Protein 4IJ7 (pdb70)

CATH classification: 1.10.238.270

Secondary structure (DSSP, 8-state):
--STTTT-S-TT--HHHHS----SS-HHHHHHHHHHHHHHHHHHTT--SSPPPPHHHHHHHHHTT-EETTEE-HHHHHHHHHHHTTT-GGGHHHHHHHHHHHHHHHHHTHHHHHHHHT---SSTT-----THHHHHHHHHHHHHHHT--TTT---SHHHHHHHHHHHHGGG-/--STTTS-S-TT--HHHHS-PPPSS-HHHHHHHHHHHHHHHHHHTT--SSPPPPHHHHHHHHHTT-EETTEE-HHHHHHHHHHHTTT-GGGHHHHHHHHHHHHHHHHHTHHHHHHHHTPPPSSTT-----THHHHHHHHHHHHHHHT--GGG---SHHHHHHH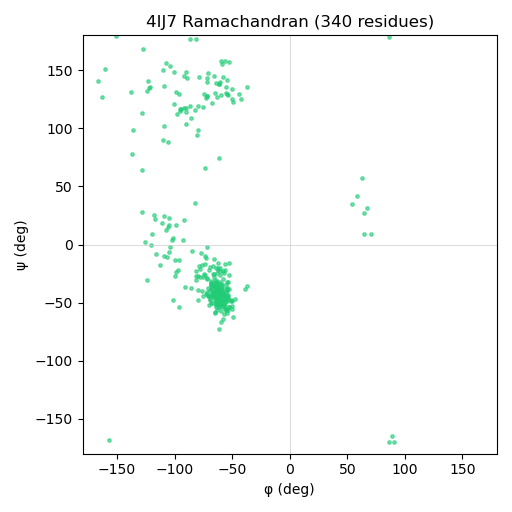HHHHHGGG-

B-factor: mean 32.2, std 12.89, range [11.56, 82.41]

Radius of gyration: 19.56 Å; Cα contacts (8 Å, |Δi|>4): 472; chains: 2; bounding box: 47×50×50 Å

Nearest PDB structures (foldseek):
  4kyn-assembly2_D  TM=9.939E-01  e=5.607E-26  Anopheles gambiae
  3pm2-assembly1_A  TM=8.580E-01  e=3.860E-17  Anopheles gambiae
  8a4j-assembly1_A  TM=2.148E-01  e=2.589E+00  Homo sapiens
  4kyn-assembly2_D  TM=9.892E-01  e=5.115E-26  Anopheles gambiae
  3pm2-assembly1_A  TM=8.641E-01  e=5.491E-17  Anopheles gambiae

Organism: Anopheles gambiae (NCBI:txid7165)

Solvent-accessible surface area: 16428 Å² total; per-residue (Å²): 74,97,98,28,23,66,62,0,20,10,89,125,8,17,26,54,113,2,3,63,40,7,117,18,11,57,29,110,49,4,76,54,1,14,153,120,63,2,101,32,6,45,124,13,37,106,48,116,57,67,77,49,2,3,1,0,0,23,14,0,0,76,57,25,116,26,29,42,148,42,130,16,83,97,124,73,0,26,127,37,0,59,68,28,0,148,124,70,90,77,3,60,61,22,0,120,16,1,5,50,10,0,18,51,20,3,123,61,47,43,116,57,6,74,38,1,29,169,50,143,73,74,87,171,62,6,110,50,12,14,10,14,0,0,13,0,7,59,14,2,2,54,18,0,45,55,39,24,25,42,93,24,25,62,115,73,149,57,4,24,96,29,37,37,26,29,16,4,9,13,16,52,78,136,107,36,19,69,83,12,19,21,98,118,12,12,25,52,110,0,4,59,41,4,115,18,8,81,19,90,41,4,54,63,2,10,138,142,55,2,120,18,3,33,104,12,31,99,44,117,56,71,78,47,1,4,0,0,0,25,10,0,0,78,58,29,104,22,38,40,133,26,139,17,85,84,124,75,0,27,124,40,0,41,57,34,0,138,121,73,94,71,4,59,73,29,0,115,36,2,3,48,11,0,16,43,13,7,115,67,45,116,116,65,10,62,41,0,28,151,46,130,71,76,62,177,42,8,111,48,10,15,12,20,0,0,19,0,7,47,14,2,2,51,17,0,47,51,43,24,25,44,94,36,26,77,110,75,121,70,4,22,95,28,40,31,24,27,13,4,12,13,15,57

Sequence (344 aa):
GDNPCAAGPPVDTNPAECCPKPMLVDGTIMMDCYKKYGEQTKKQLQMDGIPRGCCIAECAMNATNMYADGMLKRDDLSKMFMDAVKDKPEWMSLVRDATNACFELAEKKMDEIEAGAKLEPSFEGEKICHPISGTILRCMGMMMFAQCPASVFNVNENCNKLREYGSICPMIGDNPCAAGPPVDTNPAECCPKPMLVDGTIMMDCYKKYGEQTKKQLQMDGIPRGCCIAECAMNATNMYADGMLKRDDLSKMFMDAVKDKPEWMSLVRDATNACFELAEKKMDEIEAGAKLEPSFEGEKICHPISGTILRCMGMMMFAQCPASVFNVNENCNKLREYGSICPMI

Foldseek 3Di:
DVCLCVVPADDPDDLCVQFVDFPLFDPVQLVVLCVVQVVVQVVQVPDDDQRFARSSLVSRCVVVVQDDDLDGNLVVSLVSSQVRCVVPPVCNVLSNVLSVVLVVVCVVCVVSQVVNQPDDDPDPPRDGDRNSRVSSVVSRVVSCSLCRDPVRGDDDPNSVSNNVCSVPVVVD/DVDLPVVHADDPDDLCVQFVQFDLADPVQLVVLCVVQVVLQVVQVVDDDQRFARRSQVSRCVVVVQDDDLDGDLVVSLVSSQVRCVVPVVCNVQQNVLSVVQVVVCVVCVVSQVVNQPDDDPDDPRDGHRNSRVSSVVSNVVSCSLCRDPVRGDDDDNSVSNNCNSPPVVVD

Structure (mmCIF, N/CA/C/O backbone):
data_4IJ7
#
_entry.id   4IJ7
#
_cell.length_a   80.650
_cell.length_b   89.110
_cell.length_c   43.400
_cell.angle_alpha   90.00
_cell.angle_beta   90.00
_cell.angle_gamma   90.00
#
_symmetry.space_group_name_H-M   'P 21 21 2'
#
loop_
_entity.id
_entity.type
_entity.pdbx_description
1 polymer 'Odorant binding protein-8'
2 non-polymer 2,5,8,11,14,17,20,23,26,29,32,35,38,41,44,47,50,53,56,59,62,65,68,71,74,77,80-HEPTACOSAOXADOOCTACONTAN-82-OL
3 non-polymer 'SODIUM ION'
4 water water
#
loop_
_atom_site.group_PDB
_atom_site.id
_atom_site.type_symbol
_atom_site.label_atom_id
_atom_site.label_alt_id
_atom_site.label_comp_id
_atom_site.label_asym_id
_atom_site.label_entity_id
_atom_site.label_seq_id
_atom_site.pdbx_PDB_ins_code
_atom_site.Cartn_x
_atom_site.Cartn_y
_atom_site.Cartn_z
_atom_site.occupancy
_atom_site.B_iso_or_equiv
_atom_site.auth_seq_id
_atom_site.auth_comp_id
_atom_site.auth_asym_id
_atom_site.auth_atom_id
_atom_site.pdbx_PDB_model_num
ATOM 1 N N . GLY A 1 1 ? 199.822 41.672 56.731 1.00 69.16 1 GLY A N 1
ATOM 2 C CA . GLY A 1 1 ? 200.290 42.763 57.570 1.00 72.11 1 GLY A CA 1
ATOM 3 C C . GLY A 1 1 ? 199.597 44.079 57.263 1.00 75.51 1 GLY A C 1
ATOM 4 O O . GLY A 1 1 ? 198.533 44.370 57.816 1.00 71.47 1 GLY A O 1
ATOM 5 N N . ASP A 1 2 ? 200.207 44.872 56.382 1.00 80.18 2 ASP A N 1
ATOM 6 C CA . ASP A 1 2 ? 199.648 46.152 55.945 1.00 78.46 2 ASP A CA 1
ATOM 7 C C . ASP A 1 2 ? 198.280 45.931 55.289 1.00 77.71 2 ASP A C 1
ATOM 8 O O . ASP A 1 2 ? 197.245 46.361 55.813 1.00 77.52 2 ASP A O 1
ATOM 13 N N . ASN A 1 3 ? 198.285 45.266 54.136 1.00 78.55 3 ASN A N 1
ATOM 14 C CA . ASN A 1 3 ? 197.055 44.830 53.488 1.00 74.38 3 ASN A CA 1
ATOM 15 C C . ASN A 1 3 ? 196.921 43.318 53.676 1.00 73.11 3 ASN A C 1
ATOM 16 O O . ASN A 1 3 ? 197.372 42.537 52.830 1.00 72.04 3 ASN A O 1
ATOM 21 N N . PRO A 1 4 ? 196.295 42.902 54.790 1.00 71.14 4 PRO A N 1
ATOM 22 C CA . PRO A 1 4 ? 196.237 41.498 55.229 1.00 68.82 4 PRO A CA 1
ATOM 23 C C . PRO A 1 4 ? 195.209 40.688 54.442 1.00 67.96 4 PRO A C 1
ATOM 24 O O . PRO A 1 4 ? 195.271 39.451 54.389 1.00 63.76 4 PRO A O 1
ATOM 28 N N . CYS A 1 5 ? 194.267 41.406 53.841 1.00 64.59 5 CYS A N 1
ATOM 29 C CA . CYS A 1 5 ? 193.177 40.798 53.106 1.00 61.67 5 CYS A CA 1
ATOM 30 C C . CYS A 1 5 ? 193.609 40.488 51.686 1.00 66.16 5 CYS A C 1
ATOM 31 O O . CYS A 1 5 ? 192.859 39.884 50.920 1.00 70.33 5 CYS A O 1
ATOM 34 N N . ALA A 1 6 ? 194.821 40.914 51.343 1.00 65.89 6 ALA A N 1
ATOM 35 C CA . ALA A 1 6 ? 195.396 40.644 50.031 1.00 66.05 6 ALA A CA 1
ATOM 36 C C . ALA A 1 6 ? 195.620 39.147 49.818 1.00 65.58 6 ALA A C 1
ATOM 37 O O . ALA A 1 6 ? 195.090 38.556 48.873 1.00 68.16 6 ALA A O 1
ATOM 39 N N . ALA A 1 7 ? 196.402 38.537 50.703 1.00 63.96 7 ALA A N 1
ATOM 40 C CA . ALA A 1 7 ? 196.685 37.103 50.627 1.00 66.48 7 ALA A CA 1
ATOM 41 C C . ALA A 1 7 ? 195.425 36.243 50.687 1.00 66.11 7 ALA A C 1
ATOM 42 O O . ALA A 1 7 ? 195.355 35.184 50.056 1.00 70.74 7 ALA A O 1
ATOM 44 N N . GLY A 1 8 ? 194.430 36.692 51.440 1.00 62.12 8 GLY A N 1
ATOM 45 C CA . GLY A 1 8 ? 193.235 35.896 51.609 1.00 61.33 8 GLY A CA 1
ATOM 46 C C . GLY A 1 8 ? 193.409 34.911 52.747 1.00 61.53 8 GLY A C 1
ATOM 47 O O . GLY A 1 8 ? 194.381 34.974 53.509 1.00 60.85 8 GLY A O 1
ATOM 48 N N . PRO A 1 9 ? 192.457 33.985 52.870 1.00 61.25 9 PRO A N 1
ATOM 49 C CA . PRO A 1 9 ? 192.440 32.979 53.936 1.00 63.48 9 PRO A CA 1
ATOM 50 C C . PRO A 1 9 ? 193.711 32.119 54.013 1.00 63.57 9 PRO A C 1
ATOM 51 O O . PRO A 1 9 ? 194.452 32.000 53.032 1.00 64.21 9 PRO A O 1
ATOM 55 N N . PRO A 1 10 ? 193.959 31.528 55.191 1.00 65.10 10 PRO A N 1
ATOM 56 C CA . PRO A 1 10 ? 195.021 30.534 55.407 1.00 64.24 10 PRO A CA 1
ATOM 57 C C . PRO A 1 10 ? 194.659 29.207 54.738 1.00 67.63 10 PRO A C 1
ATOM 58 O O . PRO A 1 10 ? 193.503 28.784 54.813 1.00 69.27 10 PRO A O 1
ATOM 62 N N . VAL A 1 11 ? 195.643 28.551 54.129 1.00 68.72 11 VAL A N 1
ATOM 63 C CA . VAL A 1 11 ? 195.404 27.460 53.175 1.00 73.35 11 VAL A CA 1
ATOM 64 C C . VAL A 1 11 ? 194.669 26.194 53.678 1.00 71.91 11 VAL A C 1
ATOM 65 O O . VAL A 1 11 ? 193.508 25.967 53.322 1.00 68.63 11 VAL A O 1
ATOM 69 N N . ASP A 1 12 ? 195.340 25.372 54.483 1.00 71.60 12 ASP A N 1
ATOM 70 C CA . ASP A 1 12 ? 194.784 24.096 54.942 1.00 72.56 12 ASP A CA 1
ATOM 71 C C . ASP A 1 12 ? 193.862 24.307 56.145 1.00 70.17 12 ASP A C 1
ATOM 72 O O . ASP A 1 12 ? 193.806 23.474 57.057 1.00 69.26 12 ASP A O 1
ATOM 77 N N . THR A 1 13 ? 193.131 25.419 56.144 1.00 67.56 13 THR A N 1
ATOM 78 C CA . THR A 1 13 ? 192.331 25.788 57.309 1.00 62.65 13 THR A CA 1
ATOM 79 C C . THR A 1 13 ? 190.816 25.645 57.095 1.00 58.08 13 THR A C 1
ATOM 80 O O . THR A 1 13 ? 190.172 26.495 56.470 1.00 55.01 13 THR A O 1
ATOM 84 N N . ASN A 1 14 ? 190.263 24.557 57.629 1.00 55.74 14 ASN A N 1
ATOM 85 C CA . ASN A 1 14 ? 188.825 24.301 57.589 1.00 52.22 14 ASN A CA 1
ATOM 86 C C . ASN A 1 14 ? 188.127 24.860 58.836 1.00 48.21 14 ASN A C 1
ATOM 87 O O . ASN A 1 14 ? 188.408 24.443 59.960 1.00 47.94 14 ASN A O 1
ATOM 92 N N . PRO A 1 15 ? 187.214 25.816 58.631 1.00 47.36 15 PRO A N 1
ATOM 93 C CA . PRO A 1 15 ? 186.459 26.505 59.685 1.00 41.91 15 PRO A CA 1
ATOM 94 C C . PRO A 1 15 ? 185.738 25.576 60.655 1.00 41.48 15 PRO A C 1
ATOM 95 O O . PRO A 1 15 ? 185.485 25.981 61.795 1.00 38.72 15 PRO A O 1
ATOM 99 N N . ALA A 1 16 ? 185.391 24.365 60.218 1.00 44.25 16 ALA A N 1
ATOM 100 C CA . ALA A 1 16 ? 184.746 23.407 61.115 1.00 40.65 16 ALA A CA 1
ATOM 101 C C . ALA A 1 16 ? 185.750 22.829 62.105 1.00 37.44 16 ALA A C 1
ATOM 102 O O . ALA A 1 16 ? 185.371 22.402 63.199 1.00 40.15 16 ALA A O 1
ATOM 104 N N . GLU A 1 17 ? 187.024 22.808 61.718 1.00 39.22 17 GLU A N 1
ATOM 105 C CA . GLU A 1 17 ? 188.087 22.429 62.641 1.00 40.87 17 GLU A CA 1
ATOM 106 C C . GLU A 1 17 ? 188.228 23.547 63.670 1.00 38.53 17 GLU A C 1
ATOM 107 O O . GLU A 1 17 ? 188.179 23.299 64.870 1.00 37.08 17 GLU A O 1
ATOM 113 N N . CYS A 1 18 ? 188.370 24.783 63.189 1.00 39.53 18 CYS A N 1
ATOM 114 C CA . CYS A 1 18 ? 188.567 25.952 64.053 1.00 34.37 18 CYS A CA 1
ATOM 115 C C . CYS A 1 18 ? 187.411 26.227 65.018 1.00 34.35 18 CYS A C 1
ATOM 116 O O . CYS A 1 18 ? 187.629 26.703 66.140 1.00 36.02 18 CYS A O 1
ATOM 119 N N . CYS A 1 19 ? 186.188 25.940 64.586 1.00 32.00 19 CYS A N 1
ATOM 120 C CA . CYS A 1 19 ? 185.019 26.209 65.417 1.00 33.73 19 CYS A CA 1
ATOM 121 C C . CYS A 1 19 ? 184.034 25.053 65.392 1.00 32.31 19 CYS A C 1
ATOM 122 O O . CYS A 1 19 ? 183.223 24.948 64.479 1.00 33.97 19 CYS A O 1
ATOM 125 N N . PRO A 1 20 ? 184.092 24.198 66.420 1.00 34.97 20 PRO A N 1
ATOM 126 C CA . PRO A 1 20 ? 183.218 23.034 66.600 1.00 34.24 20 PRO A CA 1
ATOM 127 C C . PRO A 1 20 ? 181.757 23.450 66.722 1.00 30.66 20 PRO A C 1
ATOM 128 O O . PRO A 1 20 ? 181.184 23.414 67.814 1.00 31.77 20 PRO A O 1
ATOM 132 N N . LYS A 1 21 ? 181.160 23.830 65.602 1.00 31.39 21 LYS A N 1
ATOM 133 C CA . LYS A 1 21 ? 179.796 24.328 65.591 1.00 29.78 21 LYS A CA 1
ATOM 134 C C . LYS A 1 21 ? 178.851 23.152 65.837 1.00 33.33 21 LYS A C 1
ATOM 135 O O . LYS A 1 21 ? 178.948 22.116 65.170 1.00 38.40 21 LYS A O 1
ATOM 141 N N . PRO A 1 22 ? 177.949 23.289 66.818 1.00 34.11 22 PRO A N 1
ATOM 142 C CA . PRO A 1 22 ? 177.014 22.207 67.168 1.00 32.75 22 PRO A CA 1
ATOM 143 C C . PRO A 1 22 ? 176.134 21.799 65.982 1.00 34.41 22 PRO A C 1
ATOM 144 O O . PRO A 1 22 ? 175.946 22.627 65.083 1.00 30.42 22 PRO A O 1
ATOM 148 N N . MET A 1 23 ? 175.619 20.564 65.967 1.00 32.31 23 MET A N 1
ATOM 149 C CA . MET A 1 23 ? 174.813 20.120 64.828 1.00 31.84 23 MET A CA 1
ATOM 150 C C . MET A 1 23 ? 173.342 20.441 65.056 1.00 28.49 23 MET A C 1
ATOM 151 O O . MET A 1 23 ? 172.647 19.778 65.835 1.00 30.91 23 MET A O 1
ATOM 156 N N . LEU A 1 24 ? 172.871 21.482 64.376 1.00 27.17 24 LEU A N 1
ATOM 157 C CA . LEU A 1 24 ? 171.494 21.949 64.552 1.00 21.37 24 LEU A CA 1
ATOM 158 C C . LEU A 1 24 ? 170.541 21.048 63.787 1.00 22.53 24 LEU A C 1
ATOM 159 O O . LEU A 1 24 ? 169.354 20.927 64.134 1.00 23.99 24 LEU A O 1
ATOM 164 N N . VAL A 1 25 ? 171.060 20.444 62.720 1.00 20.06 25 VAL A N 1
ATOM 165 C CA . VAL A 1 25 ? 170.333 19.431 61.989 1.00 23.62 25 VAL A CA 1
ATOM 166 C C . VAL A 1 25 ? 171.185 18.174 62.030 1.00 22.06 25 VAL A C 1
ATOM 167 O O . VAL A 1 25 ? 172.416 18.240 61.867 1.00 22.97 25 VAL A O 1
ATOM 171 N N . ASP A 1 26 ? 170.532 17.044 62.288 1.00 21.57 26 ASP A N 1
ATOM 172 C CA . ASP A 1 26 ? 171.181 15.738 62.277 1.00 22.94 26 ASP A CA 1
ATOM 173 C C . ASP A 1 26 ? 172.135 15.580 61.093 1.00 19.77 26 ASP A C 1
ATOM 174 O O . ASP A 1 26 ? 171.737 15.766 59.944 1.00 20.94 26 ASP A O 1
ATOM 179 N N . GLY A 1 27 ? 173.391 15.247 61.381 1.00 21.24 27 GLY A N 1
ATOM 180 C CA . GLY A 1 27 ? 174.446 15.259 60.378 1.00 20.88 27 GLY A CA 1
ATOM 181 C C . GLY A 1 27 ? 174.222 14.214 59.309 1.00 23.43 27 GLY A C 1
ATOM 182 O O . GLY A 1 27 ? 174.418 14.477 58.107 1.00 23.52 27 GLY A O 1
ATOM 183 N N . THR A 1 28 ? 173.796 13.025 59.738 1.00 21.81 28 THR A N 1
ATOM 184 C CA . THR A 1 28 ? 173.454 11.962 58.796 1.00 22.00 28 THR A CA 1
ATOM 185 C C . THR A 1 28 ? 172.358 12.406 57.813 1.00 21.07 28 THR A C 1
ATOM 186 O O . THR A 1 28 ? 172.443 12.126 56.608 1.00 20.65 28 THR A O 1
ATOM 190 N N . ILE A 1 29 ? 171.333 13.102 58.309 1.00 20.38 29 ILE A N 1
ATOM 191 C CA . ILE A 1 29 ? 170.291 13.578 57.409 1.00 19.88 29 ILE A CA 1
ATOM 192 C C . ILE A 1 29 ? 170.862 14.604 56.438 1.00 20.84 29 ILE A C 1
ATOM 193 O O . ILE A 1 29 ? 170.552 14.562 55.245 1.00 22.05 29 ILE A O 1
ATOM 198 N N . MET A 1 30 ? 171.709 15.503 56.937 1.00 21.06 30 MET A N 1
ATOM 199 C CA . MET A 1 30 ? 172.299 16.534 56.085 1.00 21.49 30 MET A CA 1
ATOM 200 C C . MET A 1 30 ? 173.184 15.947 54.988 1.00 21.84 30 MET A C 1
ATOM 201 O O . MET A 1 30 ? 173.095 16.382 53.833 1.00 19.07 30 MET A O 1
ATOM 206 N N . MET A 1 31 ? 174.055 14.990 55.328 1.00 21.33 31 MET A N 1
ATOM 207 C CA . MET A 1 31 ? 174.903 14.376 54.290 1.00 23.27 31 MET A CA 1
ATOM 208 C C . MET A 1 31 ? 174.066 13.577 53.291 1.00 21.18 31 MET A C 1
ATOM 209 O O . MET A 1 31 ? 174.374 13.548 52.092 1.00 19.27 31 MET A O 1
ATOM 214 N N . ASP A 1 32 ? 173.003 12.934 53.771 1.00 20.70 32 ASP A N 1
ATOM 215 C CA . ASP A 1 32 ? 172.141 12.203 52.847 1.00 21.16 32 ASP A CA 1
ATOM 216 C C . ASP A 1 32 ? 171.608 13.200 51.831 1.00 22.23 32 ASP A C 1
ATOM 217 O O . ASP A 1 32 ? 171.648 12.970 50.605 1.00 21.16 32 ASP A O 1
ATOM 222 N N . CYS A 1 33 ? 171.125 14.325 52.352 1.00 21.32 33 CYS A N 1
ATOM 223 C CA . CYS A 1 33 ? 170.525 15.349 51.507 1.00 23.05 33 CYS A CA 1
ATOM 224 C C . CYS A 1 33 ? 171.558 15.949 50.567 1.00 18.97 33 CYS A C 1
ATOM 225 O O . CYS A 1 33 ? 171.227 16.324 49.444 1.00 19.25 33 CYS A O 1
ATOM 228 N N . TYR A 1 34 ? 172.806 16.025 51.019 1.00 18.09 34 TYR A N 1
ATOM 229 C CA . TYR A 1 34 ? 173.851 16.590 50.184 1.00 21.57 34 TYR A CA 1
ATOM 230 C C . TYR A 1 34 ? 174.153 15.649 49.021 1.00 24.15 34 TYR A C 1
ATOM 231 O O . TYR A 1 34 ? 174.294 16.079 47.864 1.00 22.09 34 TYR A O 1
ATOM 240 N N . LYS A 1 35 ? 174.253 14.363 49.335 1.00 21.05 35 LYS A N 1
ATOM 241 C CA . LYS A 1 35 ? 174.547 13.351 48.328 1.00 23.46 35 LYS A CA 1
ATOM 242 C C . LYS A 1 35 ? 173.493 13.375 47.235 1.00 22.46 35 LYS A C 1
ATOM 243 O O . LYS A 1 35 ? 173.818 13.309 46.046 1.00 26.63 35 LYS A O 1
ATOM 249 N N . LYS A 1 36 ? 172.229 13.506 47.644 1.00 23.29 36 LYS A N 1
ATOM 250 C CA . LYS A 1 36 ? 171.106 13.577 46.706 1.00 22.41 36 LYS A CA 1
ATOM 251 C C . LYS A 1 36 ? 171.040 14.879 45.864 1.00 25.08 36 LYS A C 1
ATOM 252 O O . LYS A 1 36 ? 170.849 14.814 44.646 1.00 26.87 36 LYS A O 1
ATOM 258 N N . TYR A 1 37 ? 171.195 16.047 46.493 1.00 22.13 37 TYR A N 1
ATOM 259 C CA . TYR A 1 37 ? 170.915 17.323 45.808 1.00 19.99 37 TYR A CA 1
ATOM 260 C C . TYR A 1 37 ? 172.117 18.274 45.705 1.00 22.89 37 TYR A C 1
ATOM 261 O O . TYR A 1 37 ? 171.964 19.436 45.280 1.00 21.90 37 TYR A O 1
ATOM 270 N N . GLY A 1 38 ? 173.300 17.776 46.077 1.00 21.76 38 GLY A N 1
ATOM 271 C CA . GLY A 1 38 ? 174.521 18.564 46.092 1.00 22.74 38 GLY A CA 1
ATOM 272 C C . GLY A 1 38 ? 174.916 19.050 44.716 1.00 28.17 38 GLY A C 1
ATOM 273 O O . GLY A 1 38 ? 175.281 20.216 44.531 1.00 26.63 38 GLY A O 1
ATOM 274 N N . GLU A 1 39 ? 174.840 18.164 43.732 1.00 28.89 39 GLU A N 1
ATOM 275 C CA . GLU A 1 39 ? 175.177 18.573 42.370 1.00 28.63 39 GLU A CA 1
ATOM 276 C C . GLU A 1 39 ? 174.210 19.640 41.825 1.00 28.15 39 GLU A C 1
ATOM 277 O O . GLU A 1 39 ? 174.654 20.602 41.186 1.00 27.68 39 GLU A O 1
ATOM 283 N N . GLN A 1 40 ? 172.905 19.490 42.087 1.00 23.93 40 GLN A N 1
ATOM 284 C CA . GLN A 1 40 ? 171.930 20.474 41.606 1.00 23.48 40 GLN A CA 1
ATOM 285 C C . GLN A 1 40 ? 172.166 21.853 42.254 1.00 26.69 40 GLN A C 1
ATOM 286 O O . GLN A 1 40 ? 172.120 22.890 41.582 1.00 25.05 40 GLN A O 1
ATOM 292 N N . THR A 1 41 ? 172.434 21.864 43.556 1.00 25.63 41 THR A N 1
ATOM 293 C CA . THR A 1 41 ? 172.693 23.111 44.259 1.00 25.15 41 THR A CA 1
ATOM 294 C C . THR A 1 41 ? 173.956 23.782 43.723 1.00 27.90 41 THR A C 1
ATOM 295 O O . THR A 1 41 ? 174.018 25.015 43.613 1.00 26.64 41 THR A O 1
ATOM 299 N N . LYS A 1 42 ? 174.962 22.978 43.382 1.00 28.57 42 LYS A N 1
ATOM 300 C CA . LYS A 1 42 ? 176.196 23.535 42.822 1.00 29.20 42 LYS A CA 1
ATOM 301 C C . LYS A 1 42 ? 175.922 24.195 41.457 1.00 30.70 42 LYS A C 1
ATOM 302 O O . LYS A 1 42 ? 176.431 25.296 41.193 1.00 29.30 42 LYS A O 1
ATOM 308 N N . LYS A 1 43 ? 175.094 23.557 40.618 1.00 27.66 43 LYS A N 1
ATOM 309 C CA . LYS A 1 43 ? 174.725 24.138 39.314 1.00 30.12 43 LYS A CA 1
ATOM 310 C C . LYS A 1 43 ? 173.989 25.453 39.490 1.00 32.26 43 LYS A C 1
ATOM 311 O O . LYS A 1 43 ? 174.354 26.474 38.868 1.00 30.06 43 LYS A O 1
ATOM 317 N N . GLN A 1 44 ? 172.948 25.419 40.332 1.00 27.68 44 GLN A N 1
ATOM 318 C CA . GLN A 1 44 ? 172.108 26.595 40.580 1.00 28.27 44 GLN A CA 1
ATOM 319 C C . GLN A 1 44 ? 172.898 27.785 41.104 1.00 26.85 44 GLN A C 1
ATOM 320 O O . GLN A 1 44 ? 172.533 28.932 40.843 1.00 26.66 44 GLN A O 1
ATOM 326 N N . LEU A 1 45 ? 173.990 27.528 41.821 1.00 27.71 45 LEU A N 1
ATOM 327 C CA . LEU A 1 45 ? 174.826 28.638 42.296 1.00 28.84 45 LEU A CA 1
ATOM 328 C C . LEU A 1 45 ? 175.374 29.465 41.133 1.00 28.80 45 LEU A C 1
ATOM 329 O O . LEU A 1 45 ? 175.709 30.639 41.311 1.00 28.14 45 LEU A O 1
ATOM 334 N N . GLN A 1 46 ? 175.446 28.860 39.944 1.00 28.94 46 GLN A N 1
ATOM 335 C CA . GLN A 1 46 ? 176.039 29.526 38.774 1.00 32.92 46 GLN A CA 1
ATOM 336 C C . GLN A 1 46 ? 174.981 30.078 37.830 1.00 31.50 46 GLN A C 1
ATOM 337 O O . GLN A 1 46 ? 175.308 30.555 36.726 1.00 33.59 46 GLN A O 1
ATOM 343 N N . MET A 1 47 ? 173.717 29.999 38.239 1.00 29.02 47 MET A N 1
ATOM 344 C CA . MET A 1 47 ? 172.650 30.543 37.397 1.00 29.54 47 MET A CA 1
ATOM 345 C C . MET A 1 47 ? 172.357 31.997 37.757 1.00 31.30 47 MET A C 1
ATOM 346 O O . MET A 1 47 ? 172.471 32.386 38.931 1.00 28.40 47 MET A O 1
ATOM 351 N N . ASP A 1 48 ? 172.008 32.809 36.757 1.00 29.82 48 ASP A N 1
ATOM 352 C CA . ASP A 1 48 ? 171.713 34.221 37.019 1.00 32.94 48 ASP A CA 1
ATOM 353 C C . ASP A 1 48 ? 170.239 34.398 37.413 1.00 28.83 48 ASP A C 1
ATOM 354 O O . ASP A 1 48 ? 169.489 33.412 37.428 1.00 26.24 48 ASP A O 1
ATOM 359 N N . GLY A 1 49 ? 169.825 35.623 37.746 1.00 24.31 49 GLY A N 1
ATOM 360 C CA . GLY A 1 49 ? 168.427 35.861 38.083 1.00 30.52 49 GLY A CA 1
ATOM 361 C C . GLY A 1 49 ? 168.123 35.651 39.558 1.00 28.03 49 GLY A C 1
ATOM 362 O O . GLY A 1 49 ? 169.043 35.617 40.380 1.00 23.92 49 GLY A O 1
ATOM 363 N N . ILE A 1 50 ? 166.835 35.543 39.890 1.00 27.80 50 ILE A N 1
ATOM 364 C CA . ILE A 1 50 ? 166.389 35.250 41.252 1.00 31.01 50 ILE A CA 1
ATOM 365 C C . ILE A 1 50 ? 167.088 33.977 41.741 1.00 30.98 50 ILE A C 1
ATOM 366 O O . ILE A 1 50 ? 167.060 32.955 41.041 1.00 28.98 50 ILE A O 1
ATOM 371 N N . PRO A 1 51 ? 167.721 34.032 42.930 1.00 26.77 51 PRO A N 1
ATOM 372 C CA . PRO A 1 51 ? 168.368 32.832 43.484 1.00 27.51 51 PRO A CA 1
ATOM 373 C C . PRO A 1 51 ? 167.392 31.668 43.583 1.00 26.65 51 PRO A C 1
ATOM 374 O O . PRO A 1 51 ? 166.237 31.843 44.005 1.00 29.97 51 PRO A O 1
ATOM 378 N N . ARG A 1 52 ? 167.840 30.488 43.178 1.00 23.25 52 ARG A N 1
ATOM 379 C CA . ARG A 1 52 ? 167.003 29.300 43.269 1.00 25.41 52 ARG A CA 1
ATOM 380 C C . ARG A 1 52 ? 167.177 28.591 44.609 1.00 24.86 52 ARG A C 1
ATOM 381 O O . ARG A 1 52 ? 168.278 28.558 45.170 1.0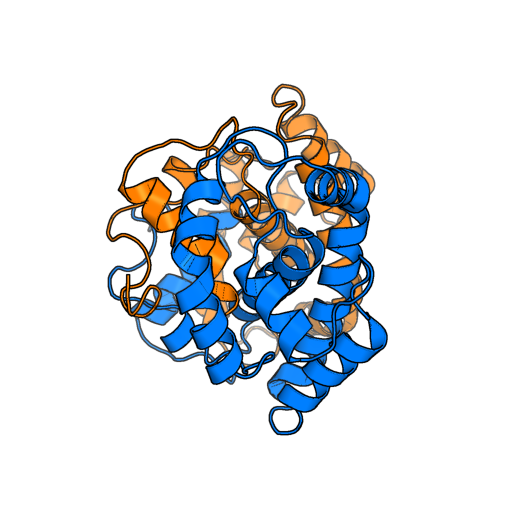0 26.39 52 ARG A O 1
ATOM 389 N N . GLY A 1 53 ? 166.078 28.050 45.129 1.00 24.33 53 GLY A N 1
ATOM 390 C CA . GLY A 1 53 ? 166.091 27.407 46.425 1.00 20.10 53 GLY A CA 1
ATOM 391 C C . GLY A 1 53 ? 167.034 26.224 46.515 1.00 23.60 53 GLY A C 1
ATOM 392 O O . GLY A 1 53 ? 167.147 25.422 45.581 1.00 22.51 53 GLY A O 1
ATOM 393 N N . CYS A 1 54 ? 167.715 26.113 47.651 1.00 23.30 54 CYS A N 1
ATOM 394 C CA . CYS A 1 54 ? 168.608 24.991 47.906 1.00 22.89 54 CYS A CA 1
ATOM 395 C C . CYS A 1 54 ? 167.791 23.759 48.219 1.00 18.49 54 CYS A C 1
ATOM 396 O O . CYS A 1 54 ? 167.055 23.731 49.201 1.00 17.93 54 CYS A O 1
ATOM 399 N N . CYS A 1 55 ? 167.916 22.727 47.400 1.00 23.84 55 CYS A N 1
ATOM 400 C CA . CYS A 1 55 ? 167.158 21.502 47.648 1.00 20.89 55 CYS A CA 1
ATOM 401 C C . CYS A 1 55 ? 167.782 20.628 48.733 1.00 20.62 55 CYS A C 1
ATOM 402 O O . CYS A 1 55 ? 167.103 19.751 49.277 1.00 22.66 55 CYS A O 1
ATOM 405 N N . ILE A 1 56 ? 169.060 20.853 49.045 1.00 14.51 56 ILE A N 1
ATOM 406 C CA . ILE A 1 56 ? 169.698 20.140 50.144 1.00 15.61 56 ILE A CA 1
ATOM 407 C C . ILE A 1 56 ? 169.029 20.506 51.462 1.00 18.92 56 ILE A C 1
ATOM 408 O O . ILE A 1 56 ? 168.665 19.628 52.265 1.00 14.78 56 ILE A O 1
ATOM 413 N N . ALA A 1 57 ? 168.910 21.815 51.695 1.00 17.58 57 ALA A N 1
ATOM 414 C CA . ALA A 1 57 ? 168.255 22.325 52.892 1.00 17.60 57 ALA A CA 1
ATOM 415 C C . ALA A 1 57 ? 166.796 21.915 52.902 1.00 19.25 57 ALA A C 1
ATOM 416 O O . ALA A 1 57 ? 166.292 21.477 53.935 1.00 18.23 57 ALA A O 1
ATOM 418 N N . GLU A 1 58 ? 166.110 22.048 51.764 1.00 19.21 58 GLU A N 1
ATOM 419 C CA . GLU A 1 58 ? 164.690 21.678 51.728 1.00 21.10 58 GLU A CA 1
ATOM 420 C C . GLU A 1 58 ? 164.528 20.176 51.948 1.00 20.28 58 GLU A C 1
ATOM 421 O O . GLU A 1 58 ? 163.518 19.716 52.474 1.00 18.82 58 GLU A O 1
ATOM 427 N N . CYS A 1 59 ? 165.544 19.408 51.566 1.00 19.07 59 CYS A N 1
ATOM 428 C CA . CYS A 1 59 ? 165.506 17.978 51.820 1.00 21.08 59 CYS A CA 1
ATOM 429 C C . CYS A 1 59 ? 165.572 17.739 53.333 1.00 21.13 59 CYS A C 1
ATOM 430 O O . CYS A 1 59 ? 164.822 16.925 53.898 1.00 17.97 59 CYS A O 1
ATOM 433 N N . ALA A 1 60 ? 166.470 18.477 53.976 1.00 17.14 60 ALA A N 1
ATOM 434 C CA . ALA A 1 60 ? 166.727 18.347 55.403 1.00 19.22 60 ALA A CA 1
ATOM 435 C C . ALA A 1 60 ? 165.524 18.722 56.266 1.00 20.46 60 ALA A C 1
ATOM 436 O O . ALA A 1 60 ? 165.290 18.105 57.309 1.00 20.90 60 ALA A O 1
ATOM 438 N N . MET A 1 61 ? 164.769 19.733 55.846 1.00 19.82 61 MET A N 1
ATOM 439 C CA . MET A 1 61 ? 163.617 20.184 56.629 1.00 19.94 61 MET A CA 1
ATOM 440 C C . MET A 1 61 ? 162.379 19.301 56.390 1.00 22.21 61 MET A C 1
ATOM 441 O O . MET A 1 61 ? 161.526 19.138 57.275 1.00 25.91 61 MET A O 1
ATOM 446 N N . ASN A 1 62 ? 162.278 18.739 55.191 1.00 21.69 62 ASN A N 1
ATOM 447 C CA . ASN A 1 62 ? 161.329 17.664 54.938 1.00 23.70 62 ASN A CA 1
ATOM 448 C C . ASN A 1 62 ? 161.593 16.474 55.860 1.00 24.84 62 ASN A C 1
ATOM 449 O O . ASN A 1 62 ? 160.670 15.938 56.497 1.00 23.15 62 ASN A O 1
ATOM 454 N N . ALA A 1 63 ? 162.858 16.053 55.929 1.00 22.47 63 ALA A N 1
ATOM 455 C CA . ALA A 1 63 ? 163.190 14.800 56.614 1.00 19.51 63 ALA A CA 1
ATOM 456 C C . ALA A 1 63 ? 163.043 14.936 58.129 1.00 23.22 63 ALA A C 1
ATOM 457 O O . ALA A 1 63 ? 162.750 13.954 58.824 1.00 19.08 63 ALA A O 1
ATOM 459 N N . THR A 1 64 ? 163.250 16.160 58.632 1.00 23.20 64 THR A N 1
ATOM 460 C CA . THR A 1 64 ? 163.039 16.468 60.047 1.00 22.10 64 THR A CA 1
ATOM 461 C C . THR A 1 64 ? 161.625 16.989 60.330 1.00 21.32 64 THR A C 1
ATOM 462 O O . THR A 1 64 ? 161.337 17.376 61.455 1.00 21.87 64 THR A O 1
ATOM 466 N N . ASN A 1 65 ? 160.762 17.014 59.307 1.00 23.77 65 ASN A N 1
ATOM 467 C CA . ASN A 1 65 ? 159.350 17.414 59.451 1.00 25.50 65 ASN A CA 1
ATOM 468 C C . ASN A 1 65 ? 159.136 18.883 59.791 1.00 28.78 65 ASN A C 1
ATOM 469 O O . ASN A 1 65 ? 158.156 19.228 60.463 1.00 31.13 65 ASN A O 1
ATOM 474 N N . MET A 1 66 ? 160.031 19.746 59.314 1.00 28.58 66 MET A N 1
ATOM 475 C CA . MET A 1 66 ? 159.986 21.167 59.652 1.00 25.44 66 MET A CA 1
ATOM 476 C C . MET A 1 66 ? 159.503 22.038 58.502 1.00 27.80 66 MET A C 1
ATOM 477 O O . MET A 1 66 ? 159.245 23.235 58.682 1.00 30.53 66 MET A O 1
ATOM 482 N N . TYR A 1 67 ? 159.412 21.447 57.316 1.00 25.93 67 TYR A N 1
ATOM 483 C CA . TYR A 1 67 ? 158.912 22.160 56.150 1.00 26.39 67 TYR A CA 1
ATOM 484 C C . TYR A 1 67 ? 157.713 21.396 55.617 1.00 28.22 67 TYR A C 1
ATOM 485 O O . TYR A 1 67 ? 157.738 20.169 55.508 1.00 31.23 67 TYR A O 1
ATOM 494 N N . ALA A 1 68 ? 156.655 22.124 55.295 1.00 34.11 68 ALA A N 1
ATOM 495 C CA . ALA A 1 68 ? 155.474 21.516 54.691 1.00 36.61 68 ALA A CA 1
ATOM 496 C C . ALA A 1 68 ? 154.570 22.602 54.133 1.00 38.15 68 ALA A C 1
ATOM 497 O O . ALA A 1 68 ? 154.405 23.663 54.749 1.00 39.19 68 ALA A O 1
ATOM 499 N N . ASP A 1 69 ? 153.991 22.337 52.966 1.00 42.37 69 ASP A N 1
ATOM 500 C CA . ASP A 1 69 ? 153.012 23.244 52.372 1.00 42.53 69 ASP A CA 1
ATOM 501 C C . ASP A 1 69 ? 153.555 24.648 52.122 1.00 38.09 69 ASP A C 1
ATOM 502 O O . ASP A 1 69 ? 152.861 25.629 52.384 1.00 41.26 69 ASP A O 1
ATOM 507 N N . GLY A 1 70 ? 154.787 24.745 51.622 1.00 34.36 70 GLY A N 1
ATOM 508 C CA . GLY A 1 70 ? 155.386 26.037 51.327 1.00 31.00 70 GLY A CA 1
ATOM 509 C C . GLY A 1 70 ? 155.731 26.812 52.590 1.00 31.58 70 GLY A C 1
ATOM 510 O O . GLY A 1 70 ? 156.110 27.990 52.536 1.00 31.44 70 GLY A O 1
ATOM 511 N N . MET A 1 71 ? 155.609 26.143 53.735 1.00 35.11 71 MET A N 1
ATOM 512 C CA . MET A 1 71 ? 155.833 26.786 55.020 1.00 34.08 71 MET A CA 1
ATOM 513 C C . MET A 1 71 ? 156.895 26.081 55.859 1.00 32.46 71 MET A C 1
ATOM 514 O O . MET A 1 71 ? 156.866 24.849 56.024 1.00 31.83 71 MET A O 1
ATOM 519 N N . LEU A 1 72 ? 157.824 26.871 56.394 1.00 25.87 72 LEU A N 1
ATOM 520 C CA . LEU A 1 72 ? 158.803 26.374 57.351 1.00 29.78 72 LEU A CA 1
ATOM 521 C C . LEU A 1 72 ? 158.283 26.687 58.755 1.00 30.18 72 LEU A C 1
ATOM 522 O O . LEU A 1 72 ? 157.914 27.831 59.039 1.00 32.21 72 LEU A O 1
ATOM 527 N N . LYS A 1 73 ? 158.251 25.688 59.634 1.00 27.49 73 LYS A N 1
ATOM 528 C CA . LYS A 1 73 ? 157.651 25.873 60.956 1.00 28.61 73 LYS A CA 1
ATOM 529 C C . LYS A 1 73 ? 158.614 26.574 61.910 1.00 26.82 73 LYS A C 1
ATOM 530 O O . LYS A 1 73 ? 159.422 25.910 62.564 1.00 30.21 73 LYS A O 1
ATOM 536 N N . ARG A 1 74 ? 158.524 27.898 62.015 1.00 26.41 74 ARG A N 1
ATOM 537 C CA . ARG A 1 74 ? 159.459 28.665 62.853 1.00 25.96 74 ARG A CA 1
ATOM 538 C C . ARG A 1 74 ? 159.574 28.170 64.301 1.00 27.45 74 ARG A C 1
ATOM 539 O O . ARG A 1 74 ? 160.680 27.892 64.779 1.00 23.02 74 ARG A O 1
ATOM 547 N N . ASP A 1 75 ? 158.453 28.054 65.009 1.00 27.83 75 ASP A N 1
ATOM 548 C CA . ASP A 1 75 ? 158.544 27.679 66.413 1.00 29.34 75 ASP A CA 1
ATOM 549 C C . ASP A 1 75 ? 159.126 26.285 66.579 1.00 29.99 75 ASP A C 1
ATOM 550 O O . ASP A 1 75 ? 159.970 26.034 67.465 1.00 28.97 75 ASP A O 1
ATOM 555 N N . ASP A 1 76 ? 158.701 25.382 65.704 1.00 28.75 76 ASP A N 1
ATOM 556 C CA . ASP A 1 76 ? 159.181 24.010 65.762 1.00 27.82 76 ASP A CA 1
ATOM 557 C C . ASP A 1 76 ? 160.658 23.931 65.372 1.00 25.67 76 ASP A C 1
ATOM 558 O O . ASP A 1 76 ? 161.448 23.196 65.989 1.00 27.86 76 ASP A O 1
ATOM 563 N N . LEU A 1 77 ? 161.052 24.706 64.370 1.00 24.99 77 LEU A N 1
ATOM 564 C CA . LEU A 1 77 ? 162.459 24.714 63.977 1.00 22.33 77 LEU A CA 1
ATOM 565 C C . LEU A 1 77 ? 163.327 25.300 65.089 1.00 21.46 77 LEU A C 1
ATOM 566 O O . LEU A 1 77 ? 164.368 24.731 65.425 1.00 20.21 77 LEU A O 1
ATOM 571 N N . SER A 1 78 ? 162.890 26.423 65.668 1.00 23.06 78 SER A N 1
ATOM 572 C CA . SER A 1 78 ? 163.598 27.055 66.783 1.00 19.14 78 SER A CA 1
ATOM 573 C C . SER A 1 78 ? 163.792 26.077 67.928 1.00 25.18 78 SER A C 1
ATOM 574 O O . SER A 1 78 ? 164.893 25.978 68.487 1.00 27.46 78 SER A O 1
ATOM 577 N N . LYS A 1 79 ? 162.752 25.324 68.268 1.00 21.10 79 LYS A N 1
ATOM 578 C CA . LYS A 1 79 ? 162.896 24.385 69.368 1.00 22.80 79 LYS A CA 1
ATOM 579 C C . LYS A 1 79 ? 163.879 23.263 69.023 1.00 28.50 79 LYS A C 1
ATOM 580 O O . LYS A 1 79 ? 164.621 22.810 69.896 1.00 25.90 79 LYS A O 1
ATOM 586 N N . MET A 1 80 ? 163.908 22.827 67.757 1.00 25.42 80 MET A N 1
ATOM 587 C CA . MET A 1 80 ? 164.864 21.784 67.365 1.00 23.33 80 MET A CA 1
ATOM 588 C C . MET A 1 80 ? 166.299 22.285 67.518 1.00 23.01 80 MET A C 1
ATOM 589 O O . MET A 1 80 ? 167.187 21.542 67.968 1.00 24.52 80 MET A O 1
ATOM 594 N N . PHE A 1 81 ? 166.511 23.555 67.175 1.00 22.59 81 PHE A N 1
ATOM 595 C CA . PHE A 1 81 ? 167.821 24.189 67.305 1.00 19.43 81 PHE A CA 1
ATOM 596 C C . PHE A 1 81 ? 168.260 24.300 68.768 1.00 22.72 81 PHE A C 1
ATOM 597 O O . PHE A 1 81 ? 169.441 24.095 69.087 1.00 24.35 81 PHE A O 1
ATOM 605 N N . MET A 1 82 ? 167.333 24.623 69.665 1.00 22.92 82 MET A N 1
ATOM 606 C CA . MET A 1 82 ? 167.671 24.689 71.094 1.00 23.19 82 MET A CA 1
ATOM 607 C C . MET A 1 82 ? 167.985 23.291 71.647 1.00 25.72 82 MET A C 1
ATOM 608 O O . MET A 1 82 ? 168.970 23.100 72.353 1.00 25.60 82 MET A O 1
ATOM 613 N N . ASP A 1 83 ? 167.175 22.297 71.295 1.00 28.02 83 ASP A N 1
ATOM 614 C CA . ASP A 1 83 ? 167.476 20.918 71.701 1.00 30.15 83 ASP A CA 1
ATOM 615 C C . ASP A 1 83 ? 168.889 20.461 71.273 1.00 28.95 83 ASP A C 1
ATOM 616 O O . ASP A 1 83 ? 169.529 19.673 71.968 1.00 29.77 83 ASP A O 1
ATOM 621 N N . ALA A 1 84 ? 169.384 20.961 70.143 1.00 25.33 84 ALA A N 1
ATOM 622 C CA . ALA A 1 84 ? 170.707 20.545 69.650 1.00 27.07 84 ALA A CA 1
ATOM 623 C C . ALA A 1 84 ? 171.838 21.077 70.521 1.00 27.45 84 ALA A C 1
ATOM 624 O O . ALA A 1 84 ? 172.950 20.535 70.492 1.00 31.92 84 ALA A O 1
ATOM 626 N N . VAL A 1 85 ? 171.559 22.150 71.275 1.00 28.19 85 VAL A N 1
ATOM 627 C CA . VAL A 1 85 ? 172.548 22.752 72.177 1.00 29.41 85 VAL A CA 1
ATOM 628 C C . VAL A 1 85 ? 172.222 22.570 73.668 1.00 28.58 85 VAL A C 1
ATOM 629 O O . VAL A 1 85 ? 172.772 23.268 74.530 1.00 30.09 85 VAL A O 1
ATOM 633 N N . LYS A 1 86 ? 171.353 21.614 73.973 1.00 30.54 86 LYS A N 1
ATOM 634 C CA . LYS A 1 86 ? 170.956 21.359 75.356 1.00 35.39 86 LYS A CA 1
ATOM 635 C C . LYS A 1 86 ? 172.122 20.875 76.222 1.00 36.50 86 LYS A C 1
ATOM 636 O O . LYS A 1 86 ? 172.061 20.956 77.450 1.00 39.32 86 LYS A O 1
ATOM 642 N N . ASP A 1 87 ? 173.173 20.359 75.587 1.00 36.21 87 ASP A N 1
ATOM 643 C CA . ASP A 1 87 ? 174.380 19.993 76.327 1.00 39.75 87 ASP A CA 1
ATOM 644 C C . ASP A 1 87 ? 175.514 20.973 76.052 1.00 35.69 87 ASP A C 1
ATOM 645 O O . ASP A 1 87 ? 176.663 20.703 76.402 1.00 33.34 87 ASP A O 1
ATOM 650 N N . LYS A 1 88 ? 175.188 22.108 75.426 1.00 34.17 88 LYS A N 1
ATOM 651 C CA . LYS A 1 88 ? 176.191 23.127 75.094 1.00 31.62 88 LYS A CA 1
ATOM 652 C C . LYS A 1 88 ? 175.666 24.531 75.411 1.00 28.95 88 LYS A C 1
ATOM 653 O O . LYS A 1 88 ? 175.268 25.269 74.501 1.00 29.69 88 LYS A O 1
ATOM 659 N N . PRO A 1 89 ? 175.680 24.910 76.700 1.00 27.12 89 PRO A N 1
ATOM 660 C CA . PRO A 1 89 ? 175.135 26.197 77.150 1.00 28.71 89 PRO A CA 1
ATOM 661 C C . PRO A 1 89 ? 175.915 27.387 76.613 1.00 26.95 89 PRO A C 1
ATOM 662 O O . PRO A 1 89 ? 175.370 28.494 76.509 1.00 26.06 89 PRO A O 1
ATOM 666 N N . GLU A 1 90 ? 177.186 27.169 76.288 1.00 26.47 90 GLU A N 1
ATOM 667 C CA . GLU A 1 90 ? 178.003 28.234 75.719 1.00 24.43 90 GLU A CA 1
ATOM 668 C C . GLU A 1 90 ? 177.448 28.700 74.374 1.00 26.69 90 GLU A C 1
ATOM 669 O O . GLU A 1 90 ? 177.815 29.781 73.898 1.00 26.21 90 GLU A O 1
ATOM 675 N N . TRP A 1 91 ? 176.554 27.897 73.781 1.00 25.70 91 TRP A N 1
ATOM 676 C CA . TRP A 1 91 ? 175.984 28.174 72.466 1.00 22.08 91 TRP A CA 1
ATOM 677 C C . TRP A 1 91 ? 174.510 28.567 72.544 1.00 23.05 91 TRP A C 1
ATOM 678 O O . TRP A 1 91 ? 173.924 28.977 71.540 1.00 24.56 91 TRP A O 1
ATOM 689 N N . MET A 1 92 ? 173.888 28.415 73.708 1.00 23.37 92 MET A N 1
ATOM 690 C CA . MET A 1 92 ? 172.426 28.570 73.806 1.00 21.46 92 MET A CA 1
ATOM 691 C C . MET A 1 92 ? 171.926 29.979 73.480 1.00 23.62 92 MET A C 1
ATOM 692 O O . MET A 1 92 ? 170.982 30.156 72.702 1.00 25.19 92 MET A O 1
ATOM 697 N N . SER A 1 93 ? 172.549 30.978 74.084 1.00 21.46 93 SER A N 1
ATOM 698 C CA . SER A 1 93 ? 172.197 32.359 73.819 1.00 26.55 93 SER A CA 1
ATOM 699 C C . SER A 1 93 ? 172.356 32.643 72.321 1.00 24.38 93 SER A C 1
ATOM 700 O O . SER A 1 93 ? 171.419 33.102 71.646 1.00 21.81 93 SER A O 1
ATOM 703 N N . LEU A 1 94 ? 173.548 32.341 71.811 1.00 20.45 94 LEU A N 1
ATOM 704 C CA . LEU A 1 94 ? 173.901 32.556 70.411 1.00 19.86 94 LEU A CA 1
ATOM 705 C C . LEU A 1 94 ? 172.943 31.856 69.432 1.00 20.56 94 LEU A C 1
ATOM 706 O O . LEU A 1 94 ? 172.478 32.480 68.474 1.00 19.12 94 LEU A O 1
ATOM 711 N N . VAL A 1 95 ? 172.650 30.575 69.662 1.00 19.32 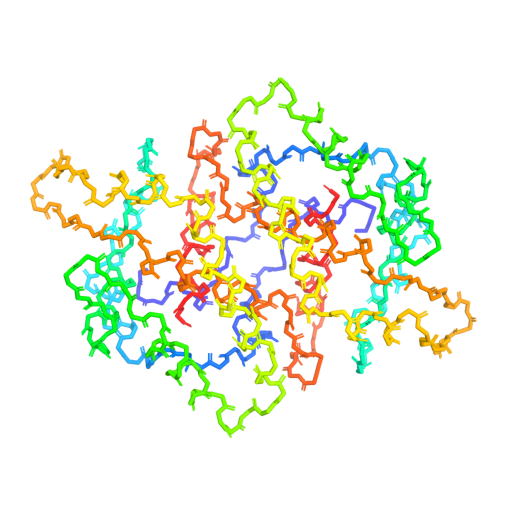95 VAL A N 1
ATOM 712 C CA . VAL A 1 95 ? 171.701 29.855 68.811 1.00 19.07 95 VAL A CA 1
ATOM 713 C C . VAL A 1 95 ? 170.279 30.464 68.881 1.00 18.33 95 VAL A C 1
ATOM 714 O O . VAL A 1 95 ? 169.578 30.540 67.875 1.00 18.33 95 VAL A O 1
ATOM 718 N N . ARG A 1 96 ? 169.870 30.915 70.061 1.00 18.11 96 ARG A N 1
ATOM 719 C CA . ARG A 1 96 ? 168.580 31.593 70.195 1.00 23.75 96 ARG A CA 1
ATOM 720 C C . ARG A 1 96 ? 168.527 32.848 69.322 1.00 21.85 96 ARG A C 1
ATOM 721 O O . ARG A 1 96 ? 167.589 33.030 68.528 1.00 17.86 96 ARG A O 1
ATOM 729 N N . ASP A 1 97 ? 169.536 33.706 69.471 1.00 22.15 97 ASP A N 1
ATOM 730 C CA . ASP A 1 97 ? 169.563 34.995 68.776 1.00 20.54 97 ASP A CA 1
ATOM 731 C C . ASP A 1 97 ? 169.719 34.842 67.274 1.00 20.09 97 ASP A C 1
ATOM 732 O O . ASP A 1 97 ? 169.046 35.537 66.498 1.00 19.39 97 ASP A O 1
ATOM 737 N N . ALA A 1 98 ? 170.606 33.940 66.860 1.00 16.15 98 ALA A N 1
ATOM 738 C CA . ALA A 1 98 ? 170.787 33.681 65.434 1.00 17.17 98 ALA A CA 1
ATOM 739 C C . ALA A 1 98 ? 169.454 33.228 64.839 1.00 15.20 98 ALA A C 1
ATOM 740 O O . ALA A 1 98 ? 169.097 33.577 63.704 1.00 15.42 98 ALA A O 1
ATOM 742 N N . THR A 1 99 ? 168.698 32.458 65.604 1.00 15.87 99 THR A N 1
ATOM 743 C CA . THR A 1 99 ? 167.446 31.954 65.058 1.00 17.25 99 THR A CA 1
ATOM 744 C C . THR A 1 99 ? 166.515 33.097 64.695 1.00 16.70 99 THR A C 1
ATOM 745 O O . THR A 1 99 ? 166.064 33.205 63.549 1.00 14.52 99 THR A O 1
ATOM 749 N N . ASN A 1 100 ? 166.258 33.974 65.657 1.00 18.24 100 ASN A N 1
ATOM 750 C CA . ASN A 1 100 ? 165.406 35.116 65.393 1.00 16.02 100 ASN A CA 1
ATOM 751 C C . ASN A 1 100 ? 166.022 36.006 64.317 1.00 17.99 100 ASN A C 1
ATOM 752 O O . ASN A 1 100 ? 165.321 36.421 63.400 1.00 16.41 100 ASN A O 1
ATOM 757 N N . ALA A 1 101 ? 167.335 36.260 64.394 1.00 19.46 101 ALA A N 1
ATOM 758 C CA . ALA A 1 101 ? 168.020 37.089 63.389 1.00 18.72 101 ALA A CA 1
ATOM 759 C C . ALA A 1 101 ? 167.868 36.535 61.983 1.00 18.20 101 ALA A C 1
ATOM 760 O O . ALA A 1 101 ? 167.585 37.280 61.031 1.00 18.39 101 ALA A O 1
ATOM 762 N N . CYS A 1 102 ? 168.076 35.228 61.843 1.00 16.25 102 CYS A N 1
ATOM 763 C CA . CYS A 1 102 ? 167.925 34.594 60.534 1.00 15.99 102 CYS A CA 1
ATOM 764 C C . CYS A 1 102 ? 166.466 34.611 60.027 1.00 17.29 102 CYS A C 1
ATOM 765 O O . CYS A 1 102 ? 166.214 34.936 58.860 1.00 17.17 102 CYS A O 1
ATOM 768 N N . PHE A 1 103 ? 165.502 34.313 60.890 1.00 13.02 103 PHE A N 1
ATOM 769 C CA . PHE A 1 103 ? 164.105 34.417 60.445 1.00 17.08 103 PHE A CA 1
ATOM 770 C C . PHE A 1 103 ? 163.753 35.848 60.024 1.00 17.72 103 PHE A C 1
ATOM 771 O O . PHE A 1 103 ? 163.209 36.053 58.938 1.00 19.69 103 PHE A O 1
ATOM 779 N N . GLU A 1 104 ? 164.140 36.838 60.825 1.00 17.63 104 GLU A N 1
ATOM 780 C CA . GLU A 1 104 ? 163.939 38.240 60.451 1.00 19.29 104 GLU A CA 1
ATOM 781 C C . GLU A 1 104 ? 164.712 38.667 59.172 1.00 21.72 104 GLU A C 1
ATOM 782 O O . GLU A 1 104 ? 164.235 39.518 58.405 1.00 22.08 104 GLU A O 1
ATOM 788 N N . LEU A 1 105 ? 165.880 38.073 58.918 1.00 20.49 105 LEU A N 1
ATOM 789 C CA . LEU A 1 105 ? 166.634 38.409 57.709 1.00 18.91 105 LEU A CA 1
ATOM 790 C C . LEU A 1 105 ? 165.857 37.915 56.482 1.00 23.43 105 LEU A C 1
ATOM 791 O O . LEU A 1 105 ? 165.769 38.610 55.446 1.00 22.30 105 LEU A O 1
ATOM 796 N N . ALA A 1 106 ? 165.298 36.713 56.609 1.00 21.39 106 ALA A N 1
ATOM 797 C CA . ALA A 1 106 ? 164.502 36.111 55.548 1.00 19.64 106 ALA A CA 1
ATOM 798 C C . ALA A 1 106 ? 163.299 36.964 55.278 1.00 20.02 106 ALA A C 1
ATOM 799 O O . ALA A 1 106 ? 162.857 37.089 54.134 1.00 19.17 106 ALA A O 1
ATOM 801 N N . GLU A 1 107 ? 162.733 37.527 56.338 1.00 21.44 107 GLU A N 1
ATOM 802 C CA . GLU A 1 107 ? 161.525 38.319 56.166 1.00 24.21 107 GLU A CA 1
ATOM 803 C C . GLU A 1 107 ? 161.814 39.561 55.304 1.00 23.75 107 GLU A C 1
ATOM 804 O O . GLU A 1 107 ? 160.988 39.949 54.471 1.00 22.74 107 GLU A O 1
ATOM 810 N N . LYS A 1 108 ? 162.995 40.156 55.472 1.00 22.43 108 LYS A N 1
ATOM 811 C CA . LYS A 1 108 ? 163.370 41.351 54.692 1.00 23.57 108 LYS A CA 1
ATOM 812 C C . LYS A 1 108 ? 163.507 41.091 53.194 1.00 23.23 108 LYS A C 1
ATOM 813 O O . LYS A 1 108 ? 163.279 41.987 52.381 1.00 25.46 108 LYS A O 1
ATOM 819 N N . LYS A 1 109 ? 163.903 39.875 52.829 1.00 22.34 109 LYS A N 1
ATOM 820 C CA . LYS A 1 109 ? 163.991 39.508 51.417 1.00 25.90 109 LYS A CA 1
ATOM 821 C C . LYS A 1 109 ? 162.906 38.512 51.034 1.00 23.40 109 LYS A C 1
ATOM 822 O O . LYS A 1 109 ? 163.078 37.749 50.079 1.00 22.54 109 LYS A O 1
ATOM 828 N N . MET A 1 110 ? 161.797 38.502 51.770 1.00 25.91 110 MET A N 1
ATOM 829 C CA . MET A 1 110 ? 160.784 37.482 51.525 1.00 26.50 110 MET A CA 1
ATOM 830 C C . MET A 1 110 ? 160.229 37.540 50.103 1.00 29.10 110 MET A C 1
ATOM 831 O O . MET A 1 110 ? 159.877 36.499 49.532 1.00 29.84 110 MET A O 1
ATOM 836 N N . ASP A 1 111 ? 160.163 38.735 49.521 1.00 28.33 111 ASP A N 1
ATOM 837 C CA . ASP A 1 111 ? 159.636 38.862 48.156 1.00 33.06 111 ASP A CA 1
ATOM 838 C C . ASP A 1 111 ? 160.505 38.081 47.176 1.00 30.63 111 ASP A C 1
ATOM 839 O O . ASP A 1 111 ? 159.990 37.284 46.380 1.00 31.79 111 ASP A O 1
ATOM 844 N N . GLU A 1 112 ? 161.821 38.277 47.258 1.00 26.80 112 GLU A N 1
ATOM 845 C CA . GLU A 1 112 ? 162.751 37.543 46.411 1.00 27.63 112 GLU A CA 1
ATOM 846 C C . GLU A 1 112 ? 162.684 36.018 46.626 1.00 30.83 112 GLU A C 1
ATOM 847 O O . GLU A 1 112 ? 162.768 35.227 45.659 1.00 29.78 112 GLU A O 1
ATOM 853 N N . ILE A 1 113 ? 162.550 35.620 47.895 1.00 23.23 113 ILE A N 1
ATOM 854 C CA . ILE A 1 113 ? 162.478 34.216 48.285 1.00 22.82 113 ILE A CA 1
ATOM 855 C C . ILE A 1 113 ? 161.212 33.557 47.733 1.00 27.06 113 ILE A C 1
ATOM 856 O O . ILE A 1 113 ? 161.250 32.414 47.254 1.00 25.37 113 ILE A O 1
ATOM 861 N N . GLU A 1 114 ? 160.084 34.261 47.834 1.00 28.75 114 GLU A N 1
ATOM 862 C CA . GLU A 1 114 ? 158.817 33.734 47.337 1.00 32.17 114 GLU A CA 1
ATOM 863 C C . GLU A 1 114 ? 158.851 33.650 45.817 1.00 31.42 114 GLU A C 1
ATOM 864 O O . GLU A 1 114 ? 158.330 32.698 45.234 1.00 31.99 114 GLU A O 1
ATOM 870 N N . ALA A 1 115 ? 159.461 34.648 45.180 1.00 28.08 115 ALA A N 1
ATOM 871 C CA . ALA A 1 115 ? 159.666 34.612 43.734 1.00 27.98 115 ALA A CA 1
ATOM 872 C C . ALA A 1 115 ? 160.434 33.346 43.385 1.00 29.13 115 ALA A C 1
ATOM 873 O O . ALA A 1 115 ? 160.087 32.641 42.430 1.00 30.51 115 ALA A O 1
ATOM 875 N N . GLY A 1 116 ? 161.487 33.079 44.163 1.00 30.90 116 GLY A N 1
ATOM 876 C CA . GLY A 1 116 ? 162.330 31.911 43.967 1.00 28.50 116 GLY A CA 1
ATOM 877 C C . GLY A 1 116 ? 161.528 30.635 44.096 1.00 29.02 116 GLY A C 1
ATOM 878 O O . GLY A 1 116 ? 161.780 29.655 43.385 1.00 27.46 116 GLY A O 1
ATOM 879 N N . ALA A 1 117 ? 160.537 30.659 44.984 1.00 27.15 117 ALA A N 1
ATOM 880 C CA . ALA A 1 117 ? 159.707 29.484 45.228 1.00 31.41 117 ALA A CA 1
ATOM 881 C C . ALA A 1 117 ? 158.733 29.204 44.089 1.00 32.89 117 ALA A C 1
ATOM 882 O O . ALA A 1 117 ? 158.185 28.097 43.990 1.00 34.50 117 ALA A O 1
ATOM 884 N N . LYS A 1 118 ? 158.519 30.210 43.243 1.00 34.97 118 LYS A N 1
ATOM 885 C CA . LYS A 1 118 ? 157.482 30.169 42.201 1.00 35.25 118 LYS A CA 1
ATOM 886 C C . LYS A 1 118 ? 158.016 29.922 40.797 1.00 32.79 118 LYS A C 1
ATOM 887 O O . LYS A 1 118 ? 157.229 29.861 39.853 1.00 35.79 118 LYS A O 1
ATOM 893 N N . LEU A 1 119 ? 159.341 29.812 40.660 1.00 33.83 119 LEU A N 1
ATOM 894 C CA . LEU A 1 119 ? 159.980 29.550 39.373 1.00 30.74 119 LEU A CA 1
ATOM 895 C C . LEU A 1 119 ? 159.506 28.223 38.765 1.00 33.46 119 LEU A C 1
ATOM 896 O O . LEU A 1 119 ? 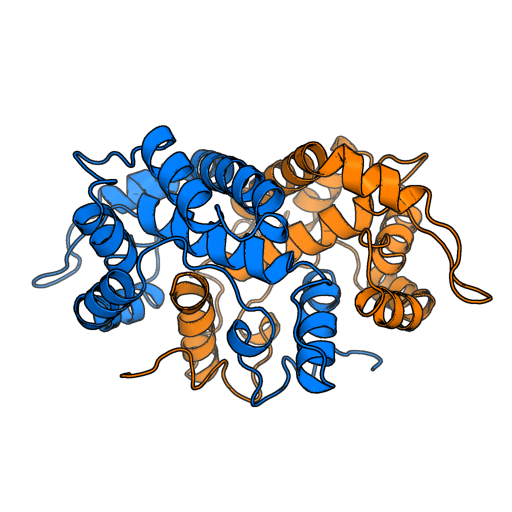159.009 27.341 39.478 1.00 33.88 119 LEU A O 1
ATOM 901 N N . GLU A 1 120 ? 159.638 28.093 37.446 1.00 36.61 120 GLU A N 1
ATOM 902 C CA . GLU A 1 120 ? 159.325 26.832 36.766 1.00 40.14 120 GLU A CA 1
ATOM 903 C C . GLU A 1 120 ? 160.651 26.212 36.355 1.00 38.42 120 GLU A C 1
ATOM 904 O O . GLU A 1 120 ? 161.656 26.934 36.241 1.00 37.37 120 GLU A O 1
ATOM 910 N N . PRO A 1 121 ? 160.675 24.876 36.168 1.00 38.50 121 PRO A N 1
ATOM 911 C CA . PRO A 1 121 ? 161.939 24.238 35.773 1.00 42.09 121 PRO A CA 1
ATOM 912 C C . PRO A 1 121 ? 162.534 24.865 34.508 1.00 44.31 121 PRO A C 1
ATOM 913 O O . PRO A 1 121 ? 161.832 25.041 33.506 1.00 44.33 121 PRO A O 1
ATOM 917 N N . SER A 1 122 ? 163.815 25.222 34.580 1.00 43.55 122 SER A N 1
ATOM 918 C CA . SER A 1 122 ? 164.528 25.818 33.455 1.00 46.71 122 SER A CA 1
ATOM 919 C C . SER A 1 122 ? 164.864 24.723 32.464 1.00 46.55 122 SER A C 1
ATOM 920 O O . SER A 1 122 ? 165.162 24.995 31.296 1.00 48.77 122 SER A O 1
ATOM 923 N N . PHE A 1 123 ? 164.798 23.479 32.937 1.00 46.75 123 PHE A N 1
ATOM 924 C CA . PHE A 1 123 ? 165.173 22.327 32.121 1.00 45.95 123 PHE A CA 1
ATOM 925 C C . PHE A 1 123 ? 164.543 21.006 32.570 1.00 49.82 123 PHE A C 1
ATOM 926 O O . PHE A 1 123 ? 163.618 20.986 33.391 1.00 49.80 123 PHE A O 1
ATOM 934 N N . GLU A 1 124 ? 165.053 19.907 32.012 1.00 50.98 124 GLU A N 1
ATOM 935 C CA . GLU A 1 124 ? 164.532 18.564 32.294 1.00 56.18 124 GLU A CA 1
ATOM 936 C C . GLU A 1 124 ? 164.794 18.108 33.734 1.00 58.11 124 GLU A C 1
ATOM 937 O O . GLU A 1 124 ? 165.950 18.042 34.182 1.00 51.70 124 GLU A O 1
ATOM 943 N N . GLY A 1 125 ? 163.712 17.793 34.447 1.00 56.08 125 GLY A N 1
ATOM 944 C CA . GLY A 1 125 ? 163.799 17.271 35.798 1.00 52.59 125 GLY A CA 1
ATOM 945 C C . GLY A 1 125 ? 164.383 18.206 36.847 1.00 51.74 125 GLY A C 1
ATOM 946 O O . GLY A 1 125 ? 164.939 17.734 37.841 1.00 50.21 125 GLY A O 1
ATOM 947 N N . GLU A 1 126 ? 164.269 19.520 36.650 1.00 48.99 126 GLU A N 1
ATOM 948 C CA . GLU A 1 126 ? 164.725 20.446 37.688 1.00 44.81 126 GLU A CA 1
ATOM 949 C C . GLU A 1 126 ? 163.756 20.413 38.860 1.00 41.65 126 GLU A C 1
ATOM 950 O O . GLU A 1 126 ? 162.544 20.558 38.678 1.00 43.83 126 GLU A O 1
ATOM 956 N N . LYS A 1 127 ? 164.284 20.176 40.057 1.00 40.52 127 LYS A N 1
ATOM 957 C CA . LYS A 1 127 ? 163.451 20.223 41.246 1.00 37.28 127 LYS A CA 1
ATOM 958 C C . LYS A 1 127 ? 163.471 21.637 41.768 1.00 30.81 127 LYS A C 1
ATOM 959 O O . LYS A 1 127 ? 164.530 22.171 42.111 1.00 30.51 127 LYS A O 1
ATOM 965 N N . ILE A 1 128 ? 162.298 22.257 41.786 1.00 28.29 128 ILE A N 1
ATOM 966 C CA . ILE A 1 128 ? 162.160 23.621 42.270 1.00 25.65 128 ILE A CA 1
ATOM 967 C C . ILE A 1 128 ? 161.878 23.552 43.758 1.00 26.47 128 ILE A C 1
ATOM 968 O O . ILE A 1 128 ? 160.817 23.049 44.194 1.00 28.92 128 ILE A O 1
ATOM 973 N N . CYS A 1 129 ? 162.828 24.046 44.539 1.00 22.12 129 CYS A N 1
ATOM 974 C CA . CYS A 1 129 ? 162.685 24.039 45.992 1.00 27.70 129 CYS A CA 1
ATOM 975 C C . CYS A 1 129 ? 162.484 25.455 46.525 1.00 23.96 129 CYS A C 1
ATOM 976 O O . CYS A 1 129 ? 162.959 26.440 45.926 1.00 21.26 129 CYS A O 1
ATOM 979 N N . HIS A 1 130 ? 161.761 25.536 47.639 1.00 23.83 130 HIS A N 1
ATOM 980 C CA . HIS A 1 130 ? 161.507 26.799 48.311 1.00 20.49 130 HIS A CA 1
ATOM 981 C C . HIS A 1 130 ? 162.810 27.219 48.949 1.00 20.20 130 HIS A C 1
ATOM 982 O O . HIS A 1 130 ? 163.430 26.432 49.680 1.00 18.42 130 HIS A O 1
ATOM 989 N N . PRO A 1 131 ? 163.226 28.459 48.676 1.00 19.74 131 PRO A N 1
ATOM 990 C CA . PRO A 1 131 ? 164.506 28.981 49.161 1.00 20.18 131 PRO A CA 1
ATOM 991 C C . PRO A 1 131 ? 164.480 29.267 50.658 1.00 17.91 131 PRO A C 1
ATOM 992 O O . PRO A 1 131 ? 165.541 29.510 51.221 1.00 15.61 131 PRO A O 1
ATOM 996 N N . ILE A 1 132 ? 163.315 29.247 51.301 1.00 17.11 132 ILE A N 1
ATOM 997 C CA . ILE A 1 132 ? 163.293 29.541 52.748 1.00 17.91 132 ILE A CA 1
ATOM 998 C C . ILE A 1 132 ? 164.242 28.659 53.578 1.00 18.89 132 ILE A C 1
ATOM 999 O O . ILE A 1 132 ? 164.984 29.171 54.438 1.00 19.41 132 ILE A O 1
ATOM 1004 N N . SER A 1 133 ? 164.249 27.348 53.321 1.00 17.34 133 SER A N 1
ATOM 1005 C CA . SER A 1 133 ? 165.062 26.438 54.137 1.00 18.35 133 SER A CA 1
ATOM 1006 C C . SER A 1 133 ? 166.548 26.767 54.075 1.00 15.41 133 SER A C 1
ATOM 1007 O O . SER A 1 133 ? 167.229 26.792 55.101 1.00 16.41 133 SER A O 1
ATOM 1010 N N . GLY A 1 134 ? 167.048 27.042 52.877 1.00 14.51 134 GLY A N 1
ATOM 1011 C CA . GLY A 1 134 ? 168.474 27.266 52.698 1.00 18.40 134 GLY A CA 1
ATOM 1012 C C . GLY A 1 134 ? 168.931 28.616 53.200 1.00 19.79 134 GLY A C 1
ATOM 1013 O O . GLY A 1 134 ? 170.097 28.791 53.581 1.00 18.25 134 GLY A O 1
ATOM 1014 N N . THR A 1 135 ? 168.016 29.582 53.174 1.00 19.26 135 THR A N 1
ATOM 1015 C CA . THR A 1 135 ? 168.266 30.892 53.753 1.00 18.76 135 THR A CA 1
ATOM 1016 C C . THR A 1 135 ? 168.467 30.757 55.259 1.00 18.17 135 THR A C 1
ATOM 1017 O O . THR A 1 135 ? 169.441 31.277 55.819 1.00 16.41 135 THR A O 1
ATOM 1021 N N . ILE A 1 136 ? 167.537 30.075 55.930 1.00 18.65 136 ILE A N 1
ATOM 1022 C CA . ILE A 1 136 ? 167.707 29.852 57.364 1.00 15.64 136 ILE A CA 1
ATOM 1023 C C . ILE A 1 136 ? 168.995 29.043 57.648 1.00 18.03 136 ILE A C 1
ATOM 1024 O O . ILE A 1 136 ? 169.789 29.452 58.483 1.00 13.85 136 ILE A O 1
ATOM 1029 N N . LEU A 1 137 ? 169.197 27.901 56.979 1.00 15.10 137 LEU A N 1
ATOM 1030 C CA . LEU A 1 137 ? 170.336 27.053 57.332 1.00 16.98 137 LEU A CA 1
ATOM 1031 C C . LEU A 1 137 ? 171.698 27.702 57.050 1.00 17.28 137 LEU A C 1
ATOM 1032 O O . LEU A 1 137 ? 172.605 27.585 57.876 1.00 19.49 137 LEU A O 1
ATOM 1037 N N . ARG A 1 138 ? 171.858 28.367 55.902 1.00 15.03 138 ARG A N 1
ATOM 1038 C CA . ARG A 1 138 ? 173.111 29.070 55.632 1.00 19.47 138 ARG A CA 1
ATOM 1039 C C . ARG A 1 138 ? 173.258 30.224 56.615 1.00 19.34 138 ARG A C 1
ATOM 1040 O O . ARG A 1 138 ? 174.357 30.476 57.090 1.00 17.78 138 ARG A O 1
ATOM 1048 N N . CYS A 1 139 ? 172.169 30.948 56.902 1.00 16.16 139 CYS A N 1
ATOM 1049 C CA . CYS A 1 139 ? 172.254 32.050 57.876 1.00 15.44 139 CYS A CA 1
ATOM 1050 C C . CYS A 1 139 ? 172.810 31.559 59.205 1.00 18.06 139 CYS A C 1
ATOM 1051 O O . CYS A 1 139 ? 173.731 32.177 59.773 1.00 17.42 139 CYS A O 1
ATOM 1054 N N . MET A 1 140 ? 172.257 30.448 59.702 1.00 14.68 140 MET A N 1
ATOM 1055 C CA . MET A 1 140 ? 172.623 29.950 61.032 1.00 14.03 140 MET A CA 1
ATOM 1056 C C . MET A 1 140 ? 174.119 29.606 61.115 1.00 16.13 140 MET A C 1
ATOM 1057 O O . MET A 1 140 ? 174.818 30.068 62.024 1.00 14.96 140 MET A O 1
ATOM 1062 N N . GLY A 1 141 ? 174.605 28.818 60.161 1.00 15.33 141 GLY A N 1
ATOM 1063 C CA . GLY A 1 141 ? 175.989 28.379 60.172 1.00 16.73 141 GLY A CA 1
ATOM 1064 C C . GLY A 1 141 ? 176.917 29.569 60.161 1.00 17.91 141 GLY A C 1
ATOM 1065 O O . GLY A 1 141 ? 177.894 29.615 60.908 1.00 20.61 141 GLY A O 1
ATOM 1066 N N . MET A 1 142 ? 176.598 30.548 59.321 1.00 18.77 142 MET A N 1
ATOM 1067 C CA . MET A 1 142 ? 177.370 31.776 59.252 1.00 18.36 142 MET A CA 1
ATOM 1068 C C . MET A 1 142 ? 177.327 32.587 60.538 1.00 18.40 142 MET A C 1
ATOM 1069 O O . MET A 1 142 ? 178.384 33.022 61.029 1.00 19.42 142 MET A O 1
ATOM 1074 N N . MET A 1 143 ? 176.126 32.798 61.086 1.00 15.90 143 MET A N 1
ATOM 1075 C CA . MET A 1 143 ? 175.982 33.516 62.354 1.00 16.24 143 MET A CA 1
ATOM 1076 C C . MET A 1 143 ? 176.835 32.864 63.427 1.00 19.39 143 MET A C 1
ATOM 1077 O O . MET A 1 143 ? 177.400 33.542 64.291 1.00 20.09 143 MET A O 1
ATOM 1082 N N . MET A 1 144 ? 176.911 31.537 63.387 1.00 17.98 144 MET A N 1
ATOM 1083 C CA . MET A 1 144 ? 177.579 30.795 64.452 1.00 20.56 144 MET A CA 1
ATOM 1084 C C . MET A 1 144 ? 179.097 30.787 64.313 1.00 19.78 144 MET A C 1
ATOM 1085 O O . MET A 1 144 ? 179.812 31.029 65.286 1.00 22.36 144 MET A O 1
ATOM 1090 N N . PHE A 1 145 ? 179.577 30.483 63.113 1.00 18.34 145 PHE A N 1
ATOM 1091 C CA . PHE A 1 145 ? 180.997 30.566 62.810 1.00 24.08 145 PHE A CA 1
ATOM 1092 C C . PHE A 1 145 ? 181.505 31.956 63.178 1.00 25.52 145 PHE A C 1
ATOM 1093 O O . PHE A 1 145 ? 182.423 32.081 63.987 1.00 25.48 145 PHE A O 1
ATOM 1101 N N . ALA A 1 146 ? 180.877 32.994 62.612 1.00 22.94 146 ALA A N 1
ATOM 1102 C CA . ALA A 1 146 ? 181.256 34.399 62.849 1.00 23.45 146 ALA A CA 1
ATOM 1103 C C . ALA A 1 146 ? 181.240 34.837 64.320 1.00 22.14 146 ALA A C 1
ATOM 1104 O O . ALA A 1 146 ? 181.914 35.806 64.699 1.00 18.80 146 ALA A O 1
ATOM 1106 N N . GLN A 1 147 ? 180.462 34.160 65.154 1.00 18.64 147 GLN A N 1
ATOM 1107 C CA . GLN A 1 147 ? 180.436 34.544 66.563 1.00 22.61 147 GLN A CA 1
ATOM 1108 C C . GLN A 1 147 ? 180.924 33.440 67.492 1.00 20.00 147 GLN A C 1
ATOM 1109 O O . GLN A 1 147 ? 180.555 33.401 68.672 1.00 17.90 147 GLN A O 1
ATOM 1115 N N . CYS A 1 148 ? 181.763 32.557 66.965 1.00 23.68 148 CYS A N 1
ATOM 1116 C CA . CYS A 1 148 ? 182.213 31.388 67.723 1.00 23.77 148 CYS A CA 1
ATOM 1117 C C . CYS A 1 148 ? 182.718 31.782 69.113 1.00 22.75 148 CYS A C 1
ATOM 1118 O O . CYS A 1 148 ? 183.578 32.659 69.235 1.00 20.59 148 CYS A O 1
ATOM 1121 N N . PRO A 1 149 ? 182.157 31.165 70.166 1.00 20.41 149 PRO A N 1
ATOM 1122 C CA . PRO A 1 149 ? 182.643 31.554 71.490 1.00 22.34 149 PRO A CA 1
ATOM 1123 C C . PRO A 1 149 ? 184.133 31.254 71.657 1.00 26.66 149 PRO A C 1
ATOM 1124 O O . PRO A 1 149 ? 184.616 30.197 71.212 1.00 23.69 149 PRO A O 1
ATOM 1128 N N . ALA A 1 150 ? 184.846 32.193 72.279 1.00 25.54 150 ALA A N 1
ATOM 1129 C CA . ALA A 1 150 ? 186.260 32.032 72.594 1.00 27.56 150 ALA A CA 1
ATOM 1130 C C . ALA A 1 150 ? 186.505 30.727 73.347 1.00 27.55 150 ALA A C 1
ATOM 1131 O O . ALA A 1 150 ? 187.523 30.073 73.132 1.00 23.56 150 ALA A O 1
ATOM 1133 N N . SER A 1 151 ? 185.580 30.370 74.240 1.00 23.16 151 SER A N 1
ATOM 1134 C CA . SER A 1 151 ? 185.705 29.150 75.041 1.00 25.23 151 SER A CA 1
ATOM 1135 C C . SER A 1 151 ? 185.729 27.859 74.206 1.00 27.46 151 SER A C 1
ATOM 1136 O O . SER A 1 151 ? 186.197 26.824 74.688 1.00 27.12 151 SER A O 1
ATOM 1139 N N . VAL A 1 152 ? 185.229 27.905 72.967 1.00 32.83 152 VAL A N 1
ATOM 1140 C CA . VAL A 1 152 ? 185.240 26.698 72.117 1.00 28.68 152 VAL A CA 1
ATOM 1141 C C . VAL A 1 152 ? 186.160 26.786 70.904 1.00 27.65 152 VAL A C 1
ATOM 1142 O O . VAL A 1 152 ? 186.488 25.757 70.309 1.00 32.98 152 VAL A O 1
ATOM 1146 N N . PHE A 1 153 ? 186.559 28.000 70.526 1.00 26.72 153 PHE A N 1
ATOM 1147 C CA . PHE A 1 153 ? 187.471 28.174 69.395 1.00 32.14 153 PHE A CA 1
ATOM 1148 C C . PHE A 1 153 ? 188.763 27.350 69.558 1.00 35.77 153 PHE A C 1
ATOM 1149 O O . PHE A 1 153 ? 189.297 27.207 70.673 1.00 31.44 153 PHE A O 1
ATOM 1157 N N . ASN A 1 154 ? 189.243 26.788 68.452 1.00 31.36 154 ASN A N 1
ATOM 1158 C CA . ASN A 1 154 ? 190.449 25.969 68.502 1.00 36.49 154 ASN A CA 1
ATOM 1159 C C . ASN A 1 154 ? 191.677 26.806 68.170 1.00 39.86 154 ASN A C 1
ATOM 1160 O O . ASN A 1 154 ? 191.817 27.334 67.066 1.00 40.62 154 ASN A O 1
ATOM 1165 N N . VAL A 1 155 ? 192.558 26.928 69.152 1.00 42.18 155 VAL A N 1
ATOM 1166 C CA . VAL A 1 155 ? 193.661 27.882 69.092 1.00 44.88 155 VAL A CA 1
ATOM 1167 C C . VAL A 1 155 ? 194.911 27.355 68.378 1.00 42.14 155 VAL A C 1
ATOM 1168 O O . VAL A 1 155 ? 195.616 26.482 68.893 1.00 40.52 155 VAL A O 1
ATOM 1172 N N . ASN A 1 156 ? 195.165 27.883 67.182 1.00 46.34 156 ASN A N 1
ATOM 1173 C CA . ASN A 1 156 ? 196.437 27.669 66.480 1.00 42.99 156 ASN A CA 1
ATOM 1174 C C . ASN A 1 156 ? 196.668 28.730 65.400 1.00 45.83 156 ASN A C 1
ATOM 1175 O O . ASN A 1 156 ? 195.717 29.270 64.834 1.00 49.00 156 ASN A O 1
ATOM 1180 N N . GLU A 1 157 ? 197.937 29.014 65.127 1.00 49.91 157 GLU A N 1
ATOM 1181 C CA . GLU A 1 157 ? 198.370 30.050 64.182 1.00 53.11 157 GLU A CA 1
ATOM 1182 C C . GLU A 1 157 ? 197.520 30.225 62.911 1.00 52.11 157 GLU A C 1
ATOM 1183 O O . GLU A 1 157 ? 197.344 31.348 62.428 1.00 50.29 157 GLU A O 1
ATOM 1189 N N . ASN A 1 158 ? 196.994 29.127 62.373 1.00 53.48 158 ASN A N 1
ATOM 1190 C CA . ASN A 1 158 ? 196.128 29.209 61.194 1.00 53.02 158 ASN A CA 1
ATOM 1191 C C . ASN A 1 158 ? 194.655 29.469 61.530 1.00 49.93 158 ASN A C 1
ATOM 1192 O O . ASN A 1 158 ? 193.959 30.190 60.804 1.00 45.96 158 ASN A O 1
ATOM 1197 N N . CYS A 1 159 ? 194.180 28.873 62.621 1.00 45.03 159 CYS A N 1
ATOM 1198 C CA . CYS A 1 159 ? 192.849 29.194 63.117 1.00 44.49 159 CYS A CA 1
ATOM 1199 C C . CYS A 1 159 ? 192.821 30.629 63.657 1.00 43.64 159 CYS A C 1
ATOM 1200 O O . CYS A 1 159 ? 191.816 31.336 63.516 1.00 40.26 159 CYS A O 1
ATOM 1203 N N . ASN A 1 160 ? 193.932 31.057 64.255 1.00 45.03 160 ASN A N 1
ATOM 1204 C CA . ASN A 1 160 ? 194.070 32.436 64.718 1.00 42.84 160 ASN A CA 1
ATOM 1205 C C . ASN A 1 160 ? 194.129 33.393 63.532 1.00 39.91 160 ASN A C 1
ATOM 1206 O O . ASN A 1 160 ? 193.612 34.506 63.611 1.00 39.18 160 ASN A O 1
ATOM 1211 N N . LYS A 1 161 ? 194.746 32.963 62.429 1.00 42.32 161 LYS A N 1
ATOM 1212 C CA . LYS A 1 161 ? 194.802 33.802 61.232 1.00 40.07 161 LYS A CA 1
ATOM 1213 C C . LYS A 1 161 ? 193.464 33.813 60.497 1.00 39.26 161 LYS A C 1
ATOM 1214 O O . LYS A 1 161 ? 193.034 34.854 59.995 1.00 37.98 161 LYS A O 1
ATOM 1220 N N . LEU A 1 162 ? 192.811 32.655 60.430 1.00 39.27 162 LEU A N 1
ATOM 1221 C CA . LEU A 1 162 ? 191.469 32.582 59.860 1.00 41.99 162 LEU A CA 1
ATOM 1222 C C . LEU A 1 162 ? 190.522 33.511 60.634 1.00 36.29 162 LEU A C 1
ATOM 1223 O O . LEU A 1 162 ? 189.740 34.249 60.043 1.00 35.08 162 LEU A O 1
ATOM 1228 N N . ARG A 1 163 ? 190.608 33.483 61.958 1.00 37.24 163 ARG A N 1
ATOM 1229 C CA . ARG A 1 163 ? 189.824 34.394 62.785 1.00 35.41 163 ARG A CA 1
ATOM 1230 C C . ARG A 1 163 ? 190.161 35.871 62.521 1.00 34.24 163 ARG A C 1
ATOM 1231 O O . ARG A 1 163 ? 189.258 36.695 62.361 1.00 33.60 163 ARG A O 1
ATOM 1239 N N . GLU A 1 164 ? 191.451 36.205 62.462 1.00 35.34 164 GLU A N 1
ATOM 1240 C CA . GLU A 1 164 ? 191.857 37.580 62.165 1.00 33.48 164 GLU A CA 1
ATOM 1241 C C . GLU A 1 164 ? 191.313 38.050 60.824 1.00 37.89 164 GLU A C 1
ATOM 1242 O O . GLU A 1 164 ? 190.885 39.208 60.686 1.00 37.71 164 GLU A O 1
ATOM 1248 N N . TYR A 1 165 ? 191.347 37.151 59.838 1.00 39.29 165 TYR A N 1
ATOM 1249 C CA . TYR A 1 165 ? 190.909 37.462 58.481 1.00 37.45 165 TYR A CA 1
ATOM 1250 C C . TYR A 1 165 ? 189.421 37.754 58.477 1.00 38.25 165 TYR A C 1
ATOM 1251 O O . TYR A 1 165 ? 189.000 38.850 58.095 1.00 38.89 165 TYR A O 1
ATOM 1260 N N . GLY A 1 166 ? 188.633 36.776 58.922 1.00 35.19 166 GLY A N 1
ATOM 1261 C CA . GLY A 1 166 ? 187.183 36.899 58.928 1.00 37.97 166 GLY A CA 1
ATOM 1262 C C . GLY A 1 166 ? 186.618 38.013 59.802 1.00 34.56 166 GLY A C 1
ATOM 1263 O O . GLY A 1 166 ? 185.485 38.455 59.597 1.00 36.60 166 GLY A O 1
ATOM 1264 N N . SER A 1 167 ? 187.391 38.459 60.787 1.00 32.19 167 SER A N 1
ATOM 1265 C CA . SER A 1 167 ? 186.921 39.512 61.684 1.00 35.68 167 SER A CA 1
ATOM 1266 C C . SER A 1 167 ? 187.290 40.912 61.191 1.00 34.10 167 SER A C 1
ATOM 1267 O O . SER A 1 167 ? 186.510 41.852 61.347 1.00 32.94 167 SER A O 1
ATOM 1270 N N . ILE A 1 168 ? 188.471 41.046 60.592 1.00 33.39 168 ILE A N 1
ATOM 1271 C CA . ILE A 1 168 ? 188.933 42.350 60.126 1.00 29.93 168 ILE A CA 1
ATOM 1272 C C . ILE A 1 168 ? 188.631 42.573 58.642 1.00 31.81 168 ILE A C 1
ATOM 1273 O O . ILE A 1 168 ? 188.024 43.579 58.269 1.00 26.92 168 ILE A O 1
ATOM 1278 N N . CYS A 1 169 ? 189.061 41.644 57.795 1.00 27.55 169 CYS A N 1
ATOM 1279 C CA . CYS A 1 169 ? 188.962 41.863 56.356 1.00 29.18 169 CYS A CA 1
ATOM 1280 C C . CYS A 1 169 ? 187.567 42.217 55.819 1.00 31.50 169 CYS A C 1
ATOM 1281 O O . CYS A 1 169 ? 187.462 43.086 54.939 1.00 30.59 169 CYS A O 1
ATOM 1284 N N . PRO A 1 170 ? 186.493 41.574 56.344 1.00 28.74 170 PRO A N 1
ATOM 1285 C CA . PRO A 1 170 ? 185.161 41.981 55.861 1.00 29.99 170 PRO A CA 1
ATOM 1286 C C . PRO A 1 170 ? 184.824 43.459 56.049 1.00 27.34 170 PRO A C 1
ATOM 1287 O O . PRO A 1 170 ? 183.954 43.957 55.330 1.00 26.41 170 PRO A O 1
ATOM 1291 N N . MET A 1 171 ? 185.467 44.153 56.985 1.00 27.83 171 MET A N 1
ATOM 1292 C CA . MET A 1 171 ? 185.073 45.537 57.230 1.00 29.82 171 MET A CA 1
ATOM 1293 C C . MET A 1 171 ? 185.939 46.540 56.474 1.00 32.75 171 MET A C 1
ATOM 1294 O O . MET A 1 171 ? 185.579 47.713 56.368 1.00 37.99 171 MET A O 1
ATOM 1299 N N . ILE A 1 172 ? 187.067 46.066 55.941 1.00 36.19 172 ILE A N 1
ATOM 1300 C CA . ILE A 1 172 ? 188.026 46.918 55.227 1.00 36.72 172 ILE A CA 1
ATOM 1301 C C . ILE A 1 172 ? 188.304 46.386 53.819 1.00 40.60 172 ILE A C 1
ATOM 1302 O O . ILE A 1 172 ? 187.415 46.350 52.962 1.00 47.15 172 ILE A O 1
ATOM 1307 N N . GLY B 1 1 ? 183.901 16.149 45.235 1.00 60.30 1 GLY B N 1
ATOM 1308 C CA . GLY B 1 1 ? 182.497 15.807 45.389 1.00 59.31 1 GLY B CA 1
ATOM 1309 C C . GLY B 1 1 ? 182.131 15.227 46.747 1.00 59.42 1 GLY B C 1
ATOM 1310 O O . GLY B 1 1 ? 181.332 15.820 47.478 1.00 56.33 1 GLY B O 1
ATOM 1311 N N . ASP B 1 2 ? 182.717 14.074 47.081 1.00 57.40 2 ASP B N 1
ATOM 1312 C CA . ASP B 1 2 ? 182.367 13.309 48.288 1.00 60.99 2 ASP B CA 1
ATOM 1313 C C . ASP B 1 2 ? 182.463 14.091 49.611 1.00 64.68 2 ASP B C 1
ATOM 1314 O O . ASP B 1 2 ? 181.482 14.162 50.368 1.00 62.02 2 ASP B O 1
ATOM 1319 N N . ASN B 1 3 ? 183.640 14.648 49.898 1.00 65.30 3 ASN B N 1
ATOM 1320 C CA . ASN B 1 3 ? 183.808 15.534 51.059 1.00 63.28 3 ASN B CA 1
ATOM 1321 C C . ASN B 1 3 ? 184.040 16.982 50.617 1.00 59.23 3 ASN B C 1
ATOM 1322 O O . ASN B 1 3 ? 185.182 17.406 50.409 1.00 60.26 3 ASN B O 1
ATOM 1327 N N . PRO B 1 4 ? 182.944 17.744 50.471 1.00 56.99 4 PRO B N 1
ATOM 1328 C CA . PRO B 1 4 ? 182.944 19.099 49.900 1.00 55.02 4 PRO B CA 1
ATOM 1329 C C . PRO B 1 4 ? 183.454 20.167 50.864 1.00 54.17 4 PRO B C 1
ATOM 1330 O O . PRO B 1 4 ? 183.616 21.320 50.455 1.00 55.95 4 PRO B O 1
ATOM 1334 N N . CYS B 1 5 ? 183.690 19.798 52.121 1.00 54.69 5 CYS B N 1
ATOM 1335 C CA . CYS B 1 5 ? 184.059 20.783 53.139 1.00 51.00 5 CYS B CA 1
ATOM 1336 C C . CYS B 1 5 ? 185.379 20.495 53.854 1.00 52.59 5 CYS B C 1
ATOM 1337 O O . CYS B 1 5 ? 186.076 21.422 54.273 1.00 55.75 5 CYS B O 1
ATOM 1340 N N . ALA B 1 6 ? 185.719 19.216 53.987 1.00 57.42 6 ALA B N 1
ATOM 1341 C CA . ALA B 1 6 ? 187.012 18.818 54.547 1.00 59.34 6 ALA B CA 1
ATOM 1342 C C . ALA B 1 6 ? 188.131 19.493 53.773 1.00 62.28 6 ALA B C 1
ATOM 1343 O O . ALA B 1 6 ? 189.050 20.075 54.364 1.00 64.67 6 ALA B O 1
ATOM 1345 N N . ALA B 1 7 ? 188.043 19.393 52.448 1.00 59.75 7 ALA B N 1
ATOM 1346 C CA . ALA B 1 7 ? 188.982 20.044 51.548 1.00 64.14 7 ALA B CA 1
ATOM 1347 C C . ALA B 1 7 ? 189.177 21.495 51.960 1.00 65.00 7 ALA B C 1
ATOM 1348 O O . ALA B 1 7 ? 190.305 21.982 52.067 1.00 64.36 7 ALA B O 1
ATOM 1350 N N . GLY B 1 8 ? 188.067 22.176 52.220 1.00 65.17 8 GLY B N 1
ATOM 1351 C CA . GLY B 1 8 ? 188.130 23.553 52.659 1.00 61.84 8 GLY B CA 1
ATOM 1352 C C . GLY B 1 8 ? 188.188 24.486 51.472 1.00 58.15 8 GLY B C 1
ATOM 1353 O O . GLY B 1 8 ? 188.200 24.030 50.326 1.00 61.63 8 GLY B O 1
ATOM 1354 N N . PRO B 1 9 ? 188.223 25.797 51.745 1.00 57.15 9 PRO B N 1
ATOM 1355 C CA . PRO B 1 9 ? 188.275 26.853 50.726 1.00 58.19 9 PRO B CA 1
ATOM 1356 C C . PRO B 1 9 ? 189.475 26.736 49.786 1.00 60.46 9 PRO B C 1
ATOM 1357 O O . PRO B 1 9 ? 190.550 26.321 50.227 1.00 62.38 9 PRO B O 1
ATOM 1361 N N . PRO B 1 10 ? 189.275 27.080 48.501 1.00 60.98 10 PRO B N 1
ATOM 1362 C CA . PRO B 1 10 ? 190.272 27.314 47.456 1.00 59.93 10 PRO B CA 1
ATOM 1363 C C . PRO B 1 10 ? 191.498 28.002 48.008 1.00 63.37 10 PRO B C 1
ATOM 1364 O O . PRO B 1 10 ? 191.362 28.969 48.757 1.00 61.75 10 PRO B O 1
ATOM 1368 N N . VAL B 1 11 ? 192.672 27.525 47.605 1.00 66.82 11 VAL B N 1
ATOM 1369 C CA . VAL B 1 11 ? 193.941 27.913 48.228 1.00 69.96 11 VAL B CA 1
ATOM 1370 C C . VAL B 1 11 ? 194.296 29.412 48.227 1.00 73.24 11 VAL B C 1
ATOM 1371 O O . VAL B 1 11 ? 194.391 30.030 49.296 1.00 74.03 11 VAL B O 1
ATOM 1375 N N . ASP B 1 12 ? 194.488 29.990 47.044 1.00 69.19 12 ASP B N 1
ATOM 1376 C CA . ASP B 1 12 ? 195.041 31.340 46.938 1.00 77.98 12 ASP B CA 1
ATOM 1377 C C . ASP B 1 12 ? 193.983 32.386 46.576 1.00 74.35 12 ASP B C 1
ATOM 1378 O O . ASP B 1 12 ? 194.305 33.462 46.067 1.00 71.61 12 ASP B O 1
ATOM 1383 N N . THR B 1 13 ? 192.721 32.081 46.859 1.00 70.94 13 THR B N 1
ATOM 1384 C CA . THR B 1 13 ? 191.630 32.931 46.393 1.00 65.04 13 THR B CA 1
ATOM 1385 C C . THR B 1 13 ? 191.055 33.879 47.452 1.00 64.03 13 THR B C 1
ATOM 1386 O O . THR B 1 13 ? 190.562 33.451 48.503 1.00 60.38 13 THR B O 1
ATOM 1390 N N . ASN B 1 14 ? 191.122 35.173 47.149 1.00 63.84 14 ASN B N 1
ATOM 1391 C CA . ASN B 1 14 ? 190.626 36.215 48.040 1.00 59.15 14 ASN B CA 1
ATOM 1392 C C . ASN B 1 14 ? 189.197 36.642 47.683 1.00 57.47 14 ASN B C 1
ATOM 1393 O O . ASN B 1 14 ? 188.947 37.157 46.583 1.00 54.38 14 ASN B O 1
ATOM 1398 N N . PRO B 1 15 ? 188.254 36.409 48.615 1.00 54.37 15 PRO B N 1
ATOM 1399 C CA . PRO B 1 15 ? 186.828 36.729 48.477 1.00 52.41 15 PRO B CA 1
ATOM 1400 C C . PRO B 1 15 ? 186.575 38.054 47.762 1.00 48.64 15 PRO B C 1
ATOM 1401 O O . PRO B 1 15 ? 185.633 38.149 46.978 1.00 45.84 15 PRO B O 1
ATOM 1405 N N . ALA B 1 16 ? 187.414 39.053 48.026 1.00 50.62 16 ALA B N 1
ATOM 1406 C CA . ALA B 1 16 ? 187.224 40.386 47.461 1.00 48.03 16 ALA B CA 1
ATOM 1407 C C . ALA B 1 16 ? 187.421 40.382 45.951 1.00 46.39 16 ALA B C 1
ATOM 1408 O O . ALA B 1 16 ? 186.876 41.234 45.248 1.00 48.18 16 ALA B O 1
ATOM 1410 N N . GLU B 1 17 ? 188.199 39.423 45.454 1.00 47.97 17 GLU B N 1
ATOM 1411 C CA . GLU B 1 17 ? 188.409 39.298 44.016 1.00 52.36 17 GLU B CA 1
ATOM 1412 C C . GLU B 1 17 ? 187.176 38.691 43.353 1.00 49.38 17 GLU B C 1
ATOM 1413 O O . GLU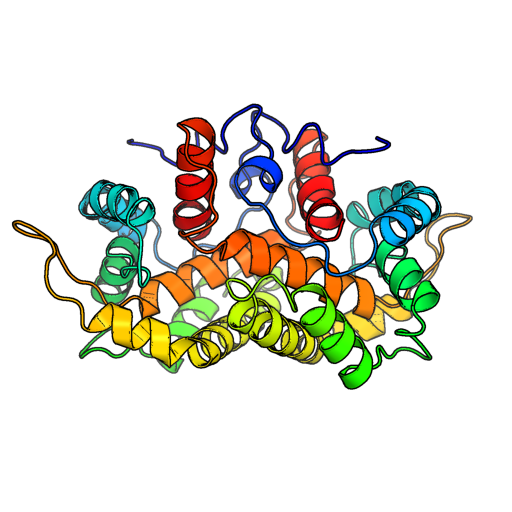 B 1 17 ? 186.721 39.162 42.300 1.00 48.38 17 GLU B O 1
ATOM 1419 N N . CYS B 1 18 ? 186.631 37.650 43.978 1.00 45.76 18 CYS B N 1
ATOM 1420 C CA . CYS B 1 18 ? 185.441 36.992 43.460 1.00 39.32 18 CYS B CA 1
ATOM 1421 C C . CYS B 1 18 ? 184.219 37.873 43.642 1.00 38.65 18 CYS B C 1
ATOM 1422 O O . CYS B 1 18 ? 183.266 37.806 42.864 1.00 35.31 18 CYS B O 1
ATOM 1425 N N . CYS B 1 19 ? 184.235 38.695 44.684 1.00 41.83 19 CYS B N 1
ATOM 1426 C CA . CYS B 1 19 ? 183.096 39.561 44.946 1.00 39.89 19 CYS B CA 1
ATOM 1427 C C . CYS B 1 19 ? 183.501 41.008 45.130 1.00 36.52 19 CYS B C 1
ATOM 1428 O O . CYS B 1 19 ? 184.132 41.364 46.120 1.00 38.73 19 CYS B O 1
ATOM 1431 N N . PRO B 1 20 ? 183.094 41.856 44.183 1.00 41.54 20 PRO B N 1
ATOM 1432 C CA . PRO B 1 20 ? 183.394 43.288 44.231 1.00 37.35 20 PRO B CA 1
ATOM 1433 C C . PRO B 1 20 ? 182.543 43.972 45.292 1.00 34.89 20 PRO B C 1
ATOM 1434 O O . PRO B 1 20 ? 181.685 44.804 44.972 1.00 36.13 20 PRO B O 1
ATOM 1438 N N . LYS B 1 21 ? 182.781 43.613 46.549 1.00 36.47 21 LYS B N 1
ATOM 1439 C CA . LYS B 1 21 ? 182.053 44.197 47.666 1.00 32.46 21 LYS B CA 1
ATOM 1440 C C . LYS B 1 21 ? 182.358 45.688 47.731 1.00 34.44 21 LYS B C 1
ATOM 1441 O O . LYS B 1 21 ? 183.530 46.085 47.740 1.00 34.95 21 LYS B O 1
ATOM 1447 N N . PRO B 1 22 ? 181.307 46.523 47.758 1.00 29.35 22 PRO B N 1
ATOM 1448 C CA . PRO B 1 22 ? 181.517 47.973 47.787 1.00 35.12 22 PRO B CA 1
ATOM 1449 C C . PRO B 1 22 ? 182.072 48.441 49.124 1.00 34.17 22 PRO B C 1
ATOM 1450 O O . PRO B 1 22 ? 181.770 47.846 50.166 1.00 33.65 22 PRO B O 1
ATOM 1454 N N . MET B 1 23 ? 182.891 49.487 49.094 1.00 38.77 23 MET B N 1
ATOM 1455 C CA . MET B 1 23 ? 183.393 50.058 50.337 1.00 40.72 23 MET B CA 1
ATOM 1456 C C . MET B 1 23 ? 182.345 51.000 50.924 1.00 35.54 23 MET B C 1
ATOM 1457 O O . MET B 1 23 ? 181.971 51.999 50.313 1.00 33.07 23 MET B O 1
ATOM 1462 N N . LEU B 1 24 ? 181.844 50.636 52.100 1.00 37.87 24 LEU B N 1
ATOM 1463 C CA . LEU B 1 24 ? 180.808 51.408 52.776 1.00 32.11 24 LEU B CA 1
ATOM 1464 C C . LEU B 1 24 ? 181.417 52.582 53.530 1.00 32.14 24 LEU B C 1
ATOM 1465 O O . LEU B 1 24 ? 180.760 53.611 53.745 1.00 29.91 24 LEU B O 1
ATOM 1470 N N . VAL B 1 25 ? 182.677 52.419 53.931 1.00 30.94 25 VAL B N 1
ATOM 1471 C CA . VAL B 1 25 ? 183.422 53.495 54.569 1.00 36.61 25 VAL B CA 1
ATOM 1472 C C . VAL B 1 25 ? 184.674 53.736 53.744 1.00 39.67 25 VAL B C 1
ATOM 1473 O O . VAL B 1 25 ? 185.284 52.777 53.255 1.00 39.44 25 VAL B O 1
ATOM 1477 N N . ASP B 1 26 ? 185.047 55.006 53.585 1.00 38.29 26 ASP B N 1
ATOM 1478 C CA . ASP B 1 26 ? 186.260 55.382 52.870 1.00 41.35 26 ASP B CA 1
ATOM 1479 C C . ASP B 1 26 ? 187.455 54.507 53.263 1.00 41.90 26 ASP B C 1
ATOM 1480 O O . ASP B 1 26 ? 187.722 54.311 54.447 1.00 40.92 26 ASP B O 1
ATOM 1485 N N . GLY B 1 27 ? 188.151 53.970 52.263 1.00 42.35 27 GLY B N 1
ATOM 1486 C CA . GLY B 1 27 ? 189.264 53.059 52.492 1.00 43.21 27 GLY B CA 1
ATOM 1487 C C . GLY B 1 27 ? 190.456 53.670 53.209 1.00 42.27 27 GLY B C 1
ATOM 1488 O O . GLY B 1 27 ? 191.154 52.979 53.972 1.00 42.21 27 GLY B O 1
ATOM 1489 N N . THR B 1 28 ? 190.694 54.959 52.958 1.00 45.29 28 THR B N 1
ATOM 1490 C CA . THR B 1 28 ? 191.745 55.712 53.643 1.00 40.43 28 THR B CA 1
ATOM 1491 C C . THR B 1 28 ? 191.489 55.707 55.134 1.00 36.38 28 THR B C 1
ATOM 1492 O O . THR B 1 28 ? 192.385 55.405 55.929 1.00 36.66 28 THR B O 1
ATOM 1496 N N . ILE B 1 29 ? 190.263 56.061 55.512 1.00 35.21 29 ILE B N 1
ATOM 1497 C CA . ILE B 1 29 ? 189.889 56.076 56.918 1.00 34.40 29 ILE B CA 1
ATOM 1498 C C . ILE B 1 29 ? 190.094 54.687 57.512 1.00 36.23 29 ILE B C 1
ATOM 1499 O O . ILE B 1 29 ? 190.759 54.551 58.553 1.00 33.18 29 ILE B O 1
ATOM 1504 N N . MET B 1 30 ? 189.558 53.660 56.843 1.00 30.56 30 MET B N 1
ATOM 1505 C CA . MET B 1 30 ? 189.703 52.288 57.338 1.00 34.03 30 MET B CA 1
ATOM 1506 C C . MET B 1 30 ? 191.172 51.882 57.471 1.00 32.69 30 MET B C 1
ATOM 1507 O O . MET B 1 30 ? 191.552 51.217 58.438 1.00 31.78 30 MET B O 1
ATOM 1512 N N . MET B 1 31 ? 192.002 52.293 56.518 1.00 33.95 31 MET B N 1
ATOM 1513 C CA . MET B 1 31 ? 193.426 51.939 56.579 1.00 37.96 31 MET B CA 1
ATOM 1514 C C . MET B 1 31 ? 194.200 52.695 57.670 1.00 33.50 31 MET B C 1
ATOM 1515 O O . MET B 1 31 ? 195.040 52.100 58.357 1.00 31.39 31 MET B O 1
ATOM 1520 N N . ASP B 1 32 ? 193.910 53.986 57.833 1.00 29.59 32 ASP B N 1
ATOM 1521 C CA . ASP B 1 32 ? 194.474 54.777 58.932 1.00 30.06 32 ASP B CA 1
ATOM 1522 C C . ASP B 1 32 ? 194.063 54.198 60.293 1.00 28.87 32 ASP B C 1
ATOM 1523 O O . ASP B 1 32 ? 194.895 54.035 61.196 1.00 30.09 32 ASP B O 1
ATOM 1528 N N . CYS B 1 33 ? 192.776 53.888 60.439 1.00 29.91 33 CYS B N 1
ATOM 1529 C CA . CYS B 1 33 ? 192.264 53.273 61.664 1.00 29.06 33 CYS B CA 1
ATOM 1530 C C . CYS B 1 33 ? 192.902 51.916 61.923 1.00 28.01 33 CYS B C 1
ATOM 1531 O O . CYS B 1 33 ? 193.219 51.583 63.062 1.00 28.39 33 CYS B O 1
ATOM 1534 N N . TYR B 1 34 ? 193.111 51.151 60.853 1.00 30.01 34 TYR B N 1
ATOM 1535 C CA . TYR B 1 34 ? 193.719 49.825 60.940 1.00 28.90 34 TYR B CA 1
ATOM 1536 C C . TYR B 1 34 ? 195.182 49.898 61.356 1.00 31.68 34 TYR B C 1
ATOM 1537 O O . TYR B 1 34 ? 195.674 49.038 62.102 1.00 31.46 34 TYR B O 1
ATOM 1546 N N . LYS B 1 35 ? 195.883 50.906 60.847 1.00 30.33 35 LYS B N 1
ATOM 1547 C CA . LYS B 1 35 ? 197.275 51.109 61.216 1.00 32.81 35 LYS B CA 1
ATOM 1548 C C . LYS B 1 35 ? 197.392 51.477 62.713 1.00 29.97 35 LYS B C 1
ATOM 1549 O O . LYS B 1 35 ? 198.284 50.975 63.401 1.00 30.30 35 LYS B O 1
ATOM 1555 N N . LYS B 1 36 ? 196.486 52.318 63.224 1.00 29.67 36 LYS B N 1
ATOM 1556 C CA . LYS B 1 36 ? 196.467 52.634 64.667 1.00 29.58 36 LYS B CA 1
ATOM 1557 C C . LYS B 1 36 ? 196.158 51.411 65.556 1.00 28.76 36 LYS B C 1
ATOM 1558 O O . LYS B 1 36 ? 196.768 51.223 66.620 1.00 26.55 36 LYS B O 1
ATOM 1564 N N . TYR B 1 37 ? 195.199 50.589 65.131 1.00 27.34 37 TYR B N 1
ATOM 1565 C CA . TYR B 1 37 ? 194.549 49.675 66.064 1.00 26.43 37 TYR B CA 1
ATOM 1566 C C . TYR B 1 37 ? 194.561 48.202 65.653 1.00 27.71 37 TYR B C 1
ATOM 1567 O O . TYR B 1 37 ? 194.006 47.341 66.369 1.00 26.89 37 TYR B O 1
ATOM 1576 N N . GLY B 1 38 ? 195.196 47.923 64.512 1.00 23.77 38 GLY B N 1
ATOM 1577 C CA . GLY B 1 38 ? 195.237 46.585 63.965 1.00 23.34 38 GLY B CA 1
ATOM 1578 C C . GLY B 1 38 ? 195.759 45.590 64.966 1.00 27.95 38 GLY B C 1
ATOM 1579 O O . GLY B 1 38 ? 195.059 44.638 65.322 1.00 26.97 38 GLY B O 1
ATOM 1580 N N . GLU B 1 39 ? 196.982 45.827 65.439 1.00 29.79 39 GLU B N 1
ATOM 1581 C CA . GLU B 1 39 ? 197.647 44.919 66.364 1.00 27.77 39 GLU B CA 1
ATOM 1582 C C . GLU B 1 39 ? 196.835 44.640 67.616 1.00 30.91 39 GLU B C 1
ATOM 1583 O O . GLU B 1 39 ? 196.757 43.494 68.074 1.00 30.94 39 GLU B O 1
ATOM 1589 N N . GLN B 1 40 ? 196.227 45.685 68.164 1.00 27.20 40 GLN B N 1
ATOM 1590 C CA . GLN B 1 40 ? 195.497 45.540 69.411 1.00 27.87 40 GLN B CA 1
ATOM 1591 C C . GLN B 1 40 ? 194.253 44.667 69.194 1.00 26.06 40 GLN B C 1
ATOM 1592 O O . GLN B 1 40 ? 193.863 43.890 70.072 1.00 24.12 40 GLN B O 1
ATOM 1598 N N . THR B 1 41 ? 193.638 44.797 68.020 1.00 26.12 41 THR B N 1
ATOM 1599 C CA . THR B 1 41 ? 192.428 44.038 67.707 1.00 25.46 41 THR B CA 1
ATOM 1600 C C . THR B 1 41 ? 192.823 42.575 67.527 1.00 28.81 41 THR B C 1
ATOM 1601 O O . THR B 1 41 ? 192.102 41.647 67.954 1.00 24.53 41 THR B O 1
ATOM 1605 N N . LYS B 1 42 ? 193.996 42.375 66.929 1.00 31.44 42 LYS B N 1
ATOM 1606 C CA . LYS B 1 42 ? 194.537 41.029 66.753 1.00 31.44 42 LYS B CA 1
ATOM 1607 C C . LYS B 1 42 ? 194.737 40.317 68.078 1.00 27.20 42 LYS B C 1
ATOM 1608 O O . LYS B 1 42 ? 194.436 39.125 68.183 1.00 32.56 42 LYS B O 1
ATOM 1614 N N . LYS B 1 43 ? 195.232 41.028 69.090 1.00 28.36 43 LYS B N 1
ATOM 1615 C CA . LYS B 1 43 ? 195.424 40.415 70.416 1.00 30.86 43 LYS B CA 1
ATOM 1616 C C . LYS B 1 43 ? 194.094 40.178 71.128 1.00 28.67 43 LYS B C 1
ATOM 1617 O O . LYS B 1 43 ? 193.871 39.115 71.740 1.00 28.61 43 LYS B O 1
ATOM 1623 N N . GLN B 1 44 ? 193.212 41.169 71.037 1.00 27.52 44 GLN B N 1
ATOM 1624 C CA . GLN B 1 44 ? 191.875 41.060 71.614 1.00 28.76 44 GLN B CA 1
ATOM 1625 C C . GLN B 1 44 ? 191.129 39.822 71.113 1.00 23.86 44 GLN B C 1
ATOM 1626 O O . GLN B 1 44 ? 190.465 39.149 71.903 1.00 25.73 44 GLN B O 1
ATOM 1632 N N . LEU B 1 45 ? 191.296 39.489 69.834 1.00 26.08 45 LEU B N 1
ATOM 1633 C CA . LEU B 1 45 ? 190.642 38.308 69.241 1.00 27.14 45 LEU B CA 1
ATOM 1634 C C . LEU B 1 45 ? 191.046 37.000 69.922 1.00 30.08 45 LEU B C 1
ATOM 1635 O O . LEU B 1 45 ? 190.330 35.998 69.818 1.00 29.83 45 LEU B O 1
ATOM 1640 N N . GLN B 1 46 ? 192.183 37.012 70.620 1.00 27.77 46 GLN B N 1
ATOM 1641 C CA . GLN B 1 46 ? 192.707 35.805 71.252 1.00 26.72 46 GLN B CA 1
ATOM 1642 C C . GLN B 1 46 ? 192.378 35.745 72.736 1.00 29.37 46 GLN B C 1
ATOM 1643 O O . GLN B 1 46 ? 192.523 34.692 73.351 1.00 33.42 46 GLN B O 1
ATOM 1649 N N . MET B 1 47 ? 191.935 36.867 73.304 1.00 26.19 47 MET B N 1
ATOM 1650 C CA . MET B 1 47 ? 191.552 36.918 74.713 1.00 29.22 47 MET B CA 1
ATOM 1651 C C . MET B 1 47 ? 190.231 36.183 74.974 1.00 33.40 47 MET B C 1
ATOM 1652 O O . MET B 1 47 ? 189.303 36.226 74.154 1.00 29.57 47 MET B O 1
ATOM 1657 N N . ASP B 1 48 ? 190.143 35.511 76.118 1.00 33.19 48 ASP B N 1
ATOM 1658 C CA . ASP B 1 48 ? 188.893 34.859 76.501 1.00 34.00 48 ASP B CA 1
ATOM 1659 C C . ASP B 1 48 ? 187.927 35.863 77.130 1.00 32.47 48 ASP B C 1
ATOM 1660 O O . ASP B 1 48 ? 188.266 37.041 77.299 1.00 32.58 48 ASP B O 1
ATOM 1665 N N . GLY B 1 49 ? 186.725 35.405 77.464 1.00 31.64 49 GLY B N 1
ATOM 1666 C CA . GLY B 1 49 ? 185.758 36.260 78.129 1.00 34.41 49 GLY B CA 1
ATOM 1667 C C . GLY B 1 49 ? 184.867 36.997 77.148 1.00 28.97 49 GLY B C 1
ATOM 1668 O O . GLY B 1 49 ? 184.860 36.691 75.952 1.00 28.23 49 GLY B O 1
ATOM 1669 N N . ILE B 1 50 ? 184.106 37.955 77.672 1.00 30.39 50 ILE B N 1
ATOM 1670 C CA . ILE B 1 50 ? 183.268 38.831 76.860 1.00 28.67 50 ILE B CA 1
ATOM 1671 C C . ILE B 1 50 ? 184.121 39.408 75.739 1.00 26.78 50 ILE B C 1
ATOM 1672 O O . ILE B 1 50 ? 185.266 39.826 75.991 1.00 21.18 50 ILE B O 1
ATOM 1677 N N . PRO B 1 51 ? 183.588 39.391 74.499 1.00 19.98 51 PRO B N 1
ATOM 1678 C CA . PRO B 1 51 ? 184.332 39.940 73.357 1.00 24.06 51 PRO B CA 1
ATOM 1679 C C . PRO B 1 51 ? 184.609 41.424 73.549 1.00 25.58 51 PRO B C 1
ATOM 1680 O O . PRO B 1 51 ? 183.733 42.155 74.031 1.00 19.34 51 PRO B O 1
ATOM 1684 N N . ARG B 1 52 ? 185.826 41.846 73.199 1.00 23.46 52 ARG B N 1
ATOM 1685 C CA . ARG B 1 52 ? 186.244 43.230 73.383 1.00 23.91 52 ARG B CA 1
ATOM 1686 C C . ARG B 1 52 ? 185.922 44.073 72.146 1.00 22.95 52 ARG B C 1
ATOM 1687 O O . ARG B 1 52 ? 185.922 43.560 71.022 1.00 23.63 52 ARG B O 1
ATOM 1695 N N . GLY B 1 53 ? 185.628 45.356 72.352 1.00 19.40 53 GLY B N 1
ATOM 1696 C CA . GLY B 1 53 ? 185.234 46.207 71.244 1.00 20.86 53 GLY B CA 1
ATOM 1697 C C . GLY B 1 53 ? 186.374 46.399 70.266 1.00 20.22 53 GLY B C 1
ATOM 1698 O O . GLY B 1 53 ? 187.554 46.445 70.674 1.00 19.48 53 GLY B O 1
ATOM 1699 N N . CYS B 1 54 ? 186.038 46.496 68.981 1.00 18.54 54 CYS B N 1
ATOM 1700 C CA . CYS B 1 54 ? 187.049 46.677 67.945 1.00 18.96 54 CYS B CA 1
ATOM 1701 C C . CYS B 1 54 ? 187.332 48.156 67.782 1.00 19.34 54 CYS B C 1
ATOM 1702 O O . CYS B 1 54 ? 186.427 48.937 67.460 1.00 16.78 54 CYS B O 1
ATOM 1705 N N . CYS B 1 55 ? 188.584 48.547 68.016 1.00 19.72 55 CYS B N 1
ATOM 1706 C CA . CYS B 1 55 ? 188.954 49.958 67.940 1.00 21.01 55 CYS B CA 1
ATOM 1707 C C . CYS B 1 55 ? 189.198 50.399 66.496 1.00 18.86 55 CYS B C 1
ATOM 1708 O O . CYS B 1 55 ? 189.080 51.584 66.184 1.00 22.77 55 CYS B O 1
ATOM 1711 N N . ILE B 1 56 ? 189.516 49.460 65.608 1.00 20.15 56 ILE B N 1
ATOM 1712 C CA . ILE B 1 56 ? 189.594 49.810 64.194 1.00 23.17 56 ILE B CA 1
ATOM 1713 C C . ILE B 1 56 ? 188.256 50.426 63.811 1.00 20.62 56 ILE B C 1
ATOM 1714 O O . ILE B 1 56 ? 188.196 51.583 63.359 1.00 21.02 56 ILE B O 1
ATOM 1719 N N . ALA B 1 57 ? 187.175 49.678 64.033 1.00 20.88 57 ALA B N 1
ATOM 1720 C CA . ALA B 1 57 ? 185.835 50.184 63.702 1.00 18.71 57 ALA B CA 1
ATOM 1721 C C . ALA B 1 57 ? 185.511 51.473 64.431 1.00 19.06 57 ALA B C 1
ATOM 1722 O O . ALA B 1 57 ? 185.046 52.433 63.809 1.00 19.41 57 ALA B O 1
ATOM 1724 N N . GLU B 1 58 ? 185.740 51.509 65.746 1.00 14.92 58 GLU B N 1
ATOM 1725 C CA . GLU B 1 58 ? 185.359 52.702 66.501 1.00 18.17 58 GLU B CA 1
ATOM 1726 C C . GLU B 1 58 ? 186.121 53.910 65.972 1.00 21.31 58 GLU B C 1
ATOM 1727 O O . GLU B 1 58 ? 185.573 55.021 65.863 1.00 19.30 58 GLU B O 1
ATOM 1733 N N . CYS B 1 59 ? 187.389 53.694 65.633 1.00 18.96 59 CYS B N 1
ATOM 1734 C CA . CYS B 1 59 ? 188.180 54.754 65.009 1.00 19.74 59 CYS B CA 1
ATOM 1735 C C . CYS B 1 59 ? 187.497 55.311 63.749 1.00 19.66 59 CYS B C 1
ATOM 1736 O O . CYS B 1 59 ? 187.410 56.527 63.563 1.00 18.98 59 CYS B O 1
ATOM 1739 N N . ALA B 1 60 ? 186.984 54.416 62.907 1.00 19.87 60 ALA B N 1
ATOM 1740 C CA . ALA B 1 60 ? 186.357 54.801 61.639 1.00 19.11 60 ALA B CA 1
ATOM 1741 C C . ALA B 1 60 ? 185.054 55.534 61.853 1.00 22.23 60 ALA B C 1
ATOM 1742 O O . ALA B 1 60 ? 184.685 56.412 61.063 1.00 25.10 60 ALA B O 1
ATOM 1744 N N . MET B 1 61 ? 184.338 55.162 62.909 1.00 21.07 61 MET B N 1
ATOM 1745 C CA . MET B 1 61 ? 183.045 55.773 63.187 1.00 20.10 61 MET B CA 1
ATOM 1746 C C . MET B 1 61 ? 183.238 57.131 63.863 1.00 23.47 61 MET B C 1
ATOM 1747 O O . MET B 1 61 ? 182.391 58.040 63.740 1.00 20.88 61 MET B O 1
ATOM 1752 N N . ASN B 1 62 ? 184.362 57.273 64.563 1.00 21.54 62 ASN B N 1
ATOM 1753 C CA . ASN B 1 62 ? 184.739 58.559 65.127 1.00 21.83 62 ASN B CA 1
ATOM 1754 C C . ASN B 1 62 ? 185.074 59.498 63.975 1.00 22.85 62 ASN B C 1
ATOM 1755 O O . ASN B 1 62 ? 184.572 60.617 63.911 1.00 22.13 62 ASN B O 1
ATOM 1760 N N . ALA B 1 63 ? 185.933 59.023 63.067 1.00 25.14 63 ALA B N 1
ATOM 1761 C CA . ALA B 1 63 ? 186.419 59.818 61.931 1.00 25.25 63 ALA B CA 1
ATOM 1762 C C . ALA B 1 63 ? 185.288 60.417 61.089 1.00 26.19 63 ALA B C 1
ATOM 1763 O O . ALA B 1 63 ? 185.429 61.514 60.526 1.00 27.27 63 ALA B O 1
ATOM 1765 N N . THR B 1 64 ? 184.170 59.696 61.020 1.00 24.08 64 THR B N 1
ATOM 1766 C CA . THR B 1 64 ? 183.035 60.082 60.183 1.00 21.89 64 THR B CA 1
ATOM 1767 C C . THR B 1 64 ? 181.883 60.630 61.020 1.00 24.29 64 THR B C 1
ATOM 1768 O O . THR B 1 64 ? 180.752 60.716 60.530 1.00 28.60 64 THR B O 1
ATOM 1772 N N . ASN B 1 65 ? 182.163 60.977 62.280 1.00 25.83 65 ASN B N 1
ATOM 1773 C CA . ASN B 1 65 ? 181.144 61.504 63.196 1.00 24.57 65 ASN B CA 1
ATOM 1774 C C . ASN B 1 65 ? 179.914 60.621 63.351 1.00 27.89 65 ASN B C 1
ATOM 1775 O O . ASN B 1 65 ? 178.784 61.114 63.536 1.00 23.40 65 ASN B O 1
ATOM 1780 N N . MET B 1 66 ? 180.140 59.314 63.308 1.00 27.55 66 MET B N 1
ATOM 1781 C CA . MET B 1 66 ? 179.041 58.372 63.417 1.00 27.00 66 MET B CA 1
ATOM 1782 C C . MET B 1 66 ? 178.912 57.815 64.833 1.00 25.91 66 MET B C 1
ATOM 1783 O O . MET B 1 66 ? 177.817 57.418 65.265 1.00 24.38 66 MET B O 1
ATOM 1788 N N . TYR B 1 67 ? 180.010 57.841 65.579 1.00 23.24 67 TYR B N 1
ATOM 1789 C CA . TYR B 1 67 ? 179.977 57.337 66.948 1.00 26.89 67 TYR B CA 1
ATOM 1790 C C . TYR B 1 67 ? 180.088 58.450 67.980 1.00 29.99 67 TYR B C 1
ATOM 1791 O O . TYR B 1 67 ? 180.902 59.373 67.838 1.00 28.93 67 TYR B O 1
ATOM 1800 N N . ALA B 1 68 ? 179.257 58.346 69.013 1.00 28.74 68 ALA B N 1
ATOM 1801 C CA . ALA B 1 68 ? 179.340 59.230 70.167 1.00 35.14 68 ALA B CA 1
ATOM 1802 C C . ALA B 1 68 ? 178.576 58.648 71.352 1.00 40.15 68 ALA B C 1
ATOM 1803 O O . ALA B 1 68 ? 177.393 58.276 71.234 1.00 39.75 68 ALA B O 1
ATOM 1805 N N . ASP B 1 69 ? 179.269 58.554 72.485 1.00 43.93 69 ASP B N 1
ATOM 1806 C CA . ASP B 1 69 ? 178.620 58.290 73.763 1.00 45.19 69 ASP B CA 1
ATOM 1807 C C . ASP B 1 69 ? 177.917 56.932 73.791 1.00 42.68 69 ASP B C 1
ATOM 1808 O O . ASP B 1 69 ? 176.704 56.846 74.025 1.00 46.54 69 ASP B O 1
ATOM 1813 N N . GLY B 1 70 ? 178.678 55.875 73.526 1.00 34.06 70 GLY B N 1
ATOM 1814 C CA . GLY B 1 70 ? 178.132 54.532 73.501 1.00 26.68 70 GLY B CA 1
ATOM 1815 C C . GLY B 1 70 ? 177.105 54.290 72.410 1.00 32.01 70 GLY B C 1
ATOM 1816 O O . GLY B 1 70 ? 176.457 53.238 72.394 1.00 34.68 70 GLY B O 1
ATOM 1817 N N . MET B 1 71 ? 176.953 55.239 71.486 1.00 35.14 71 MET B N 1
ATOM 1818 C CA . MET B 1 71 ? 175.951 55.096 70.433 1.00 31.74 71 MET B CA 1
ATOM 1819 C C . MET B 1 71 ? 176.426 55.523 69.039 1.00 29.55 71 MET B C 1
ATOM 1820 O O . MET B 1 71 ? 176.996 56.607 68.870 1.00 29.00 71 MET B O 1
ATOM 1825 N N . LEU B 1 72 ? 176.188 54.657 68.051 1.00 27.44 72 LEU B N 1
ATOM 1826 C CA . LEU B 1 72 ? 176.273 55.031 66.644 1.00 27.92 72 LEU B CA 1
ATOM 1827 C C . LEU B 1 72 ? 174.996 55.762 66.290 1.00 29.11 72 LEU B C 1
ATOM 1828 O O . LEU B 1 72 ? 173.923 55.400 66.787 1.00 29.32 72 LEU B O 1
ATOM 1833 N N . LYS B 1 73 ? 175.113 56.767 65.420 1.00 27.16 73 LYS B N 1
ATOM 1834 C CA . LYS B 1 73 ? 173.965 57.474 64.858 1.00 27.95 73 LYS B CA 1
ATOM 1835 C C . LYS B 1 73 ? 173.349 56.663 63.715 1.00 29.10 73 LYS B C 1
ATOM 1836 O O . LYS B 1 73 ? 173.833 56.719 62.576 1.00 28.11 73 LYS B O 1
ATOM 1842 N N . ARG B 1 74 ? 172.277 55.929 64.005 1.00 28.33 74 ARG B N 1
ATOM 1843 C CA . ARG B 1 74 ? 171.728 54.975 63.033 1.00 26.38 74 ARG B CA 1
ATOM 1844 C C . ARG B 1 74 ? 171.282 55.624 61.713 1.00 30.50 74 ARG B C 1
ATOM 1845 O O . ARG B 1 74 ? 171.586 55.104 60.634 1.00 31.18 74 ARG B O 1
ATOM 1853 N N . ASP B 1 75 ? 170.584 56.758 61.800 1.00 29.80 75 ASP B N 1
ATOM 1854 C CA . ASP B 1 75 ? 170.079 57.454 60.618 1.00 30.97 75 ASP B CA 1
ATOM 1855 C C . ASP B 1 75 ? 171.230 57.956 59.737 1.00 30.30 75 ASP B C 1
ATOM 1856 O O . ASP B 1 75 ? 171.252 57.714 58.524 1.00 28.79 75 ASP B O 1
ATOM 1861 N N . ASP B 1 76 ? 172.174 58.674 60.341 1.00 27.40 76 ASP B N 1
ATOM 1862 C CA . ASP B 1 76 ? 173.298 59.218 59.585 1.00 30.80 76 ASP B CA 1
ATOM 1863 C C . ASP B 1 76 ? 174.139 58.103 58.963 1.00 28.39 76 ASP B C 1
ATOM 1864 O O . ASP B 1 76 ? 174.604 58.214 57.818 1.00 28.29 76 ASP B O 1
ATOM 1869 N N . LEU B 1 77 ? 174.328 57.024 59.717 1.00 28.48 77 LEU B N 1
ATOM 1870 C CA . LEU B 1 77 ? 175.166 55.929 59.247 1.00 27.12 77 LEU B CA 1
ATOM 1871 C C . LEU B 1 77 ? 174.478 55.168 58.121 1.00 26.27 77 LEU B C 1
ATOM 1872 O O . LEU B 1 77 ? 175.121 54.846 57.113 1.00 22.24 77 LEU B O 1
ATOM 1877 N N . SER B 1 78 ? 173.184 54.877 58.289 1.00 23.40 78 SER B N 1
ATOM 1878 C CA . SER B 1 78 ? 172.417 54.220 57.226 1.00 25.39 78 SER B CA 1
ATOM 1879 C C . SER B 1 78 ? 172.484 55.038 55.937 1.00 26.15 78 SER B C 1
ATOM 1880 O O . SER B 1 78 ? 172.860 54.519 54.867 1.00 23.07 78 SER B O 1
ATOM 1883 N N . LYS B 1 79 ? 172.163 56.328 56.058 1.00 26.42 79 LYS B N 1
ATOM 1884 C CA . LYS B 1 79 ? 172.297 57.275 54.956 1.00 22.73 79 LYS B CA 1
ATOM 1885 C C . LYS B 1 79 ? 173.685 57.171 54.327 1.00 23.78 79 LYS B C 1
ATOM 1886 O O . LYS B 1 79 ? 173.817 57.059 53.106 1.00 24.29 79 LYS B O 1
ATOM 1892 N N . MET B 1 80 ? 174.725 57.180 55.155 1.00 26.10 80 MET B N 1
ATOM 1893 C CA . MET B 1 80 ? 176.084 57.101 54.614 1.00 24.72 80 MET B CA 1
ATOM 1894 C C . MET B 1 80 ? 176.302 55.815 53.837 1.00 26.67 80 MET B C 1
ATOM 1895 O O . MET B 1 80 ? 176.946 55.829 52.783 1.00 32.36 80 MET B O 1
ATOM 1900 N N . PHE B 1 81 ? 175.756 54.711 54.346 1.00 22.05 81 PHE B N 1
ATOM 1901 C CA . PHE B 1 81 ? 175.886 53.424 53.670 1.00 22.44 81 PHE B CA 1
ATOM 1902 C C . PHE B 1 81 ? 175.203 53.475 52.298 1.00 26.09 81 PHE B C 1
ATOM 1903 O O . PHE B 1 81 ? 175.846 53.199 51.281 1.00 24.47 81 PHE B O 1
ATOM 1911 N N . MET B 1 82 ? 173.907 53.823 52.275 1.00 23.41 82 MET B N 1
ATOM 1912 C CA . MET B 1 82 ? 173.158 53.976 51.022 1.00 24.47 82 MET B CA 1
ATOM 1913 C C . MET B 1 82 ? 173.821 54.922 50.031 1.00 26.81 82 MET B C 1
ATOM 1914 O O . MET B 1 82 ? 173.901 54.616 48.824 1.00 30.34 82 MET B O 1
ATOM 1919 N N . ASP B 1 83 ? 174.284 56.070 50.528 1.00 27.79 83 ASP B N 1
ATOM 1920 C CA . ASP B 1 83 ? 175.018 57.006 49.681 1.00 28.13 83 ASP B CA 1
ATOM 1921 C C . ASP B 1 83 ? 176.211 56.306 49.036 1.00 29.03 83 ASP B C 1
ATOM 1922 O O . ASP B 1 83 ? 176.542 56.589 47.896 1.00 32.79 83 ASP B O 1
ATOM 1927 N N . ALA B 1 84 ? 176.838 55.374 49.752 1.00 27.04 84 ALA B N 1
ATOM 1928 C CA . ALA B 1 84 ? 178.046 54.720 49.246 1.00 30.23 84 ALA B CA 1
ATOM 1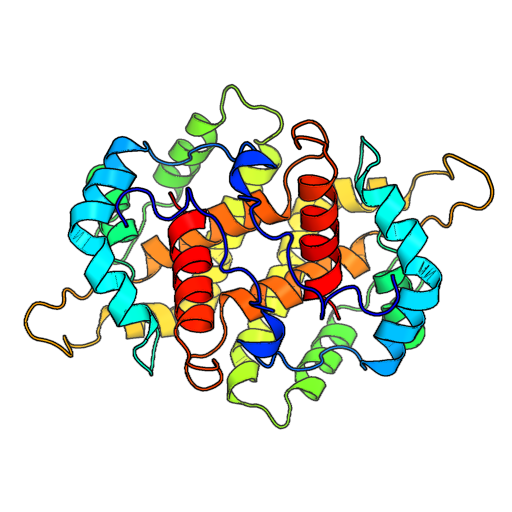929 C C . ALA B 1 84 ? 177.763 53.800 48.063 1.00 31.35 84 ALA B C 1
ATOM 1930 O O . ALA B 1 84 ? 178.678 53.447 47.312 1.00 26.79 84 ALA B O 1
ATOM 1932 N N . VAL B 1 85 ? 176.506 53.395 47.899 1.00 30.94 85 VAL B N 1
ATOM 1933 C CA . VAL B 1 85 ? 176.175 52.514 46.783 1.00 31.92 85 VAL B CA 1
ATOM 1934 C C . VAL B 1 85 ? 175.214 53.175 45.819 1.00 32.98 85 VAL B C 1
ATOM 1935 O O . VAL B 1 85 ? 174.522 52.483 45.072 1.00 33.39 85 VAL B O 1
ATOM 1939 N N . LYS B 1 86 ? 175.163 54.509 45.834 1.00 36.18 86 LYS B N 1
ATOM 1940 C CA . LYS B 1 86 ? 174.188 55.236 45.010 1.00 40.35 86 LYS B CA 1
ATOM 1941 C C . LYS B 1 86 ? 174.364 54.963 43.509 1.00 40.40 86 LYS B C 1
ATOM 1942 O O . LYS B 1 86 ? 173.397 55.053 42.739 1.00 40.07 86 LYS B O 1
ATOM 1948 N N . ASP B 1 87 ? 175.592 54.608 43.119 1.00 39.21 87 ASP B N 1
ATOM 1949 C CA . ASP B 1 87 ? 175.914 54.235 41.735 1.00 43.62 87 ASP B CA 1
ATOM 1950 C C . ASP B 1 87 ? 176.106 52.715 41.559 1.00 39.07 87 ASP B C 1
ATOM 1951 O O . ASP B 1 87 ? 176.680 52.263 40.560 1.00 39.99 87 ASP B O 1
ATOM 1956 N N . LYS B 1 88 ? 175.637 51.939 42.536 1.00 35.87 88 LYS B N 1
ATOM 1957 C CA . LYS B 1 88 ? 175.691 50.466 42.488 1.00 36.94 88 LYS B CA 1
ATOM 1958 C C . LYS B 1 88 ? 174.311 49.851 42.769 1.00 36.39 88 LYS B C 1
ATOM 1959 O O . LYS B 1 88 ? 174.138 49.151 43.769 1.00 37.01 88 LYS B O 1
ATOM 1965 N N . PRO B 1 89 ? 173.323 50.103 41.892 1.00 35.17 89 PRO B N 1
ATOM 1966 C CA . PRO B 1 89 ? 171.943 49.713 42.211 1.00 35.93 89 PRO B CA 1
ATOM 1967 C C . PRO B 1 89 ? 171.781 48.227 42.533 1.00 34.18 89 PRO B C 1
ATOM 1968 O O . PRO B 1 89 ? 170.814 47.861 43.207 1.00 39.68 89 PRO B O 1
ATOM 1972 N N . GLU B 1 90 ? 172.711 47.392 42.079 1.00 33.59 90 GLU B N 1
ATOM 1973 C CA . GLU B 1 90 ? 172.658 45.952 42.354 1.00 32.75 90 GLU B CA 1
ATOM 1974 C C . GLU B 1 90 ? 172.986 45.613 43.813 1.00 33.56 90 GLU B C 1
ATOM 1975 O O . GLU B 1 90 ? 172.918 44.445 44.213 1.00 31.12 90 GLU B O 1
ATOM 1981 N N . TRP B 1 91 ? 173.319 46.628 44.612 1.00 30.64 91 TRP B N 1
ATOM 1982 C CA . TRP B 1 91 ? 173.639 46.404 46.023 1.00 32.82 91 TRP B CA 1
ATOM 1983 C C . TRP B 1 91 ? 172.665 47.085 46.994 1.00 30.35 91 TRP B C 1
ATOM 1984 O O . TRP B 1 91 ? 172.725 46.845 48.211 1.00 32.45 91 TRP B O 1
ATOM 1995 N N . MET B 1 92 ? 171.772 47.917 46.461 1.00 28.65 92 MET B N 1
ATOM 1996 C CA . MET B 1 92 ? 170.940 48.797 47.295 1.00 31.97 92 MET B CA 1
ATOM 1997 C C . MET B 1 92 ? 170.029 48.086 48.304 1.00 29.05 92 MET B C 1
ATOM 1998 O O . MET B 1 92 ? 170.111 48.365 49.511 1.00 27.18 92 MET B O 1
ATOM 2003 N N . SER B 1 93 ? 169.156 47.201 47.821 1.00 25.23 93 SER B N 1
ATOM 2004 C CA . SER B 1 93 ? 168.277 46.432 48.702 1.00 27.78 93 SER B CA 1
ATOM 2005 C C . SER B 1 93 ? 169.104 45.682 49.736 1.00 26.63 93 SER B C 1
ATOM 2006 O O . SER B 1 93 ? 168.792 45.675 50.925 1.00 23.79 93 SER B O 1
ATOM 2009 N N . LEU B 1 94 ? 170.167 45.054 49.251 1.00 25.49 94 LEU B N 1
ATOM 2010 C CA . LEU B 1 94 ? 171.073 44.291 50.085 1.00 26.69 94 LEU B CA 1
ATOM 2011 C C . LEU B 1 94 ? 171.678 45.137 51.215 1.00 26.27 94 LEU B C 1
ATOM 2012 O O . LEU B 1 94 ? 171.582 44.770 52.389 1.00 23.76 94 LEU B O 1
ATOM 2017 N N . VAL B 1 95 ? 172.281 46.272 50.870 1.00 27.16 95 VAL B N 1
ATOM 2018 C CA . VAL B 1 95 ? 172.908 47.137 51.877 1.00 25.36 95 VAL B CA 1
ATOM 2019 C C . VAL B 1 95 ? 171.910 47.671 52.903 1.00 23.74 95 VAL B C 1
ATOM 2020 O O . VAL B 1 95 ? 172.186 47.702 54.113 1.00 23.43 95 VAL B O 1
ATOM 2024 N N . ARG B 1 96 ? 170.742 48.078 52.425 1.00 22.57 96 ARG B N 1
ATOM 2025 C CA . ARG B 1 96 ? 169.717 48.602 53.311 1.00 22.87 96 ARG B CA 1
ATOM 2026 C C . ARG B 1 96 ? 169.205 47.517 54.260 1.00 22.92 96 ARG B C 1
ATOM 2027 O O . ARG B 1 96 ? 169.054 47.747 55.468 1.00 23.30 96 ARG B O 1
ATOM 2035 N N . ASP B 1 97 ? 168.938 46.330 53.721 1.00 24.99 97 ASP B N 1
ATOM 2036 C CA . ASP B 1 97 ? 168.505 45.211 54.561 1.00 21.64 97 ASP B CA 1
ATOM 2037 C C . ASP B 1 97 ? 169.596 44.838 55.559 1.00 19.12 97 ASP B C 1
ATOM 2038 O O . ASP B 1 97 ? 169.314 44.656 56.734 1.00 22.72 97 ASP B O 1
ATOM 2043 N N . ALA B 1 98 ? 170.844 44.754 55.098 1.00 19.02 98 ALA B N 1
ATOM 2044 C CA . ALA B 1 98 ? 171.964 44.412 55.975 1.00 18.88 98 ALA B CA 1
ATOM 2045 C C . ALA B 1 98 ? 172.081 45.415 57.120 1.00 18.64 98 ALA B C 1
ATOM 2046 O O . ALA B 1 98 ? 172.309 45.038 58.269 1.00 19.89 98 ALA B O 1
ATOM 2048 N N . THR B 1 99 ? 171.913 46.694 56.797 1.00 18.14 99 THR B N 1
ATOM 2049 C CA . THR B 1 99 ? 171.929 47.759 57.794 1.00 21.77 99 THR B CA 1
ATOM 2050 C C . THR B 1 99 ? 170.952 47.495 58.935 1.00 20.39 99 THR B C 1
ATOM 2051 O O . THR B 1 99 ? 171.357 47.490 60.106 1.00 20.54 99 THR B O 1
ATOM 2055 N N . ASN B 1 100 ? 169.683 47.252 58.596 1.00 19.80 100 ASN B N 1
ATOM 2056 C CA . ASN B 1 100 ? 168.664 46.961 59.606 1.00 19.10 100 ASN B CA 1
ATOM 2057 C C . ASN B 1 100 ? 168.924 45.653 60.358 1.00 20.12 100 ASN B C 1
ATOM 2058 O O . ASN B 1 100 ? 168.860 45.623 61.596 1.00 18.71 100 ASN B O 1
ATOM 2063 N N . ALA B 1 101 ? 169.215 44.577 59.627 1.00 20.61 101 ALA B N 1
ATOM 2064 C CA . ALA B 1 101 ? 169.617 43.301 60.252 1.00 20.82 101 ALA B CA 1
ATOM 2065 C C . ALA B 1 101 ? 170.758 43.473 61.272 1.00 19.23 101 ALA B C 1
ATOM 2066 O O . ALA B 1 101 ? 170.711 42.970 62.411 1.00 16.33 101 ALA B O 1
ATOM 2068 N N . CYS B 1 102 ? 171.796 44.187 60.858 1.00 19.47 102 CYS B N 1
ATOM 2069 C CA . CYS B 1 102 ? 172.958 44.372 61.721 1.00 17.97 102 CYS B CA 1
ATOM 2070 C C . CYS B 1 102 ? 172.676 45.210 62.981 1.00 21.56 102 CYS B C 1
ATOM 2071 O O . CYS B 1 102 ? 173.152 44.860 64.069 1.00 17.39 102 CYS B O 1
ATOM 2074 N N . PHE B 1 103 ? 171.902 46.296 62.863 1.00 19.14 103 PHE B N 1
ATOM 2075 C CA . PHE B 1 103 ? 171.547 47.051 64.071 1.00 20.77 103 PHE B CA 1
ATOM 2076 C C . PHE B 1 103 ? 170.691 46.200 64.989 1.00 20.21 103 PHE B C 1
ATOM 2077 O O . PHE B 1 103 ? 170.910 46.190 66.201 1.00 22.45 103 PHE B O 1
ATOM 2085 N N . GLU B 1 104 ? 169.741 45.467 64.415 1.00 18.77 104 GLU B N 1
ATOM 2086 C CA . GLU B 1 104 ? 168.839 44.650 65.215 1.00 21.18 104 GLU B CA 1
ATOM 2087 C C . GLU B 1 104 ? 169.553 43.467 65.884 1.00 21.42 104 GLU B C 1
ATOM 2088 O O . GLU B 1 104 ? 169.143 43.023 66.963 1.00 20.15 104 GLU B O 1
ATOM 2094 N N . LEU B 1 105 ? 170.590 42.934 65.235 1.00 18.09 105 LEU B N 1
ATOM 2095 C CA . LEU B 1 105 ? 171.472 41.955 65.888 1.00 19.06 105 LEU B CA 1
ATOM 2096 C C . LEU B 1 105 ? 172.139 42.583 67.110 1.00 20.21 105 LEU B C 1
ATOM 2097 O O . LEU B 1 105 ? 172.147 41.988 68.193 1.00 22.64 105 LEU B O 1
ATOM 2102 N N . ALA B 1 106 ? 172.713 43.775 66.937 1.00 20.14 106 ALA B N 1
ATOM 2103 C CA . ALA B 1 106 ? 173.344 44.490 68.053 1.00 19.95 106 ALA B CA 1
ATOM 2104 C C . ALA B 1 106 ? 172.361 44.629 69.219 1.00 21.13 106 ALA B C 1
ATOM 2105 O O . ALA B 1 106 ? 172.709 44.342 70.377 1.00 18.81 106 ALA B O 1
ATOM 2107 N N . GLU B 1 107 ? 171.136 45.053 68.905 1.00 17.11 107 GLU B N 1
ATOM 2108 C CA . GLU B 1 107 ? 170.077 45.141 69.913 1.00 23.11 107 GLU B CA 1
ATOM 2109 C C . GLU B 1 107 ? 169.923 43.845 70.718 1.00 20.92 107 GLU B C 1
ATOM 2110 O O . GLU B 1 107 ? 169.852 43.894 71.950 1.00 20.53 107 GLU B O 1
ATOM 2116 N N . LYS B 1 108 ? 169.873 42.702 70.030 1.00 16.19 108 LYS B N 1
ATOM 2117 C CA . LYS B 1 108 ? 169.781 41.404 70.701 1.00 16.76 108 LYS B CA 1
ATOM 2118 C C . LYS B 1 108 ? 170.999 41.118 71.603 1.00 20.62 108 LYS B C 1
ATOM 2119 O O . LYS B 1 108 ? 170.866 40.525 72.681 1.00 20.33 108 LYS B O 1
ATOM 2125 N N . LYS B 1 109 ? 172.184 41.540 71.160 1.00 20.76 109 LYS B N 1
ATOM 2126 C CA . LYS B 1 109 ? 173.420 41.306 71.909 1.00 20.07 109 LYS B CA 1
ATOM 2127 C C . LYS B 1 109 ? 173.735 42.477 72.840 1.00 19.70 109 LYS B C 1
ATOM 2128 O O . LYS B 1 109 ? 174.894 42.662 73.230 1.00 18.43 109 LYS B O 1
ATOM 2134 N N . MET B 1 110 ? 172.729 43.279 73.189 1.00 20.57 110 MET B N 1
ATOM 2135 C CA . MET B 1 110 ? 172.995 44.540 73.888 1.00 20.69 110 MET B CA 1
ATOM 2136 C C . MET B 1 110 ? 173.725 44.410 75.229 1.00 21.83 110 MET B C 1
ATOM 2137 O O . MET B 1 110 ? 174.621 45.221 75.529 1.00 22.07 110 MET B O 1
ATOM 2142 N N . ASP B 1 111 ? 173.358 43.423 76.047 1.00 16.99 111 ASP B N 1
ATOM 2143 C CA . ASP B 1 111 ? 174.007 43.318 77.360 1.00 21.96 111 ASP B CA 1
ATOM 2144 C C . ASP B 1 111 ? 175.485 42.968 77.179 1.00 23.24 111 ASP B C 1
ATOM 2145 O O . ASP B 1 111 ? 176.358 43.547 77.851 1.00 21.41 111 ASP B O 1
ATOM 2150 N N . GLU B 1 112 ? 175.760 42.035 76.266 1.00 17.49 112 GLU B N 1
ATOM 2151 C CA . GLU B 1 112 ? 177.126 41.586 76.029 1.00 20.96 112 GLU B CA 1
ATOM 2152 C C . GLU B 1 112 ? 178.008 42.747 75.560 1.00 22.23 112 GLU B C 1
ATOM 2153 O O . GLU B 1 112 ? 179.122 42.959 76.061 1.00 21.79 112 GLU B O 1
ATOM 2159 N N . ILE B 1 113 ? 177.486 43.504 74.601 1.00 22.50 113 ILE B N 1
ATOM 2160 C CA . ILE B 1 113 ? 178.172 44.662 74.043 1.00 20.49 113 ILE B CA 1
ATOM 2161 C C . ILE B 1 113 ? 178.434 45.723 75.111 1.00 22.73 113 ILE B C 1
ATOM 2162 O O . ILE B 1 113 ? 179.555 46.267 75.196 1.00 17.99 113 ILE B O 1
ATOM 2167 N N . GLU B 1 114 ? 177.410 46.019 75.923 1.00 19.92 114 GLU B N 1
ATOM 2168 C CA . GLU B 1 114 ? 177.559 47.006 77.000 1.00 19.01 114 GLU B CA 1
ATOM 2169 C C . GLU B 1 114 ? 178.574 46.527 78.028 1.00 21.41 114 GLU B C 1
ATOM 2170 O O . GLU B 1 114 ? 179.379 47.311 78.520 1.00 20.66 114 GLU B O 1
ATOM 2176 N N . ALA B 1 115 ? 178.541 45.231 78.332 1.00 20.21 115 ALA B N 1
ATOM 2177 C CA . ALA B 1 115 ? 179.536 44.638 79.211 1.00 22.49 115 ALA B CA 1
ATOM 2178 C C . ALA B 1 115 ? 180.930 44.752 78.605 1.00 19.42 115 ALA B C 1
ATOM 2179 O O . ALA B 1 115 ? 181.905 44.974 79.325 1.00 21.76 115 ALA B O 1
ATOM 2181 N N . GLY B 1 116 ? 181.032 44.583 77.287 1.00 19.79 116 GLY B N 1
ATOM 2182 C CA . GLY B 1 116 ? 182.330 44.672 76.622 1.00 20.34 116 GLY B CA 1
ATOM 2183 C C . GLY B 1 116 ? 182.895 46.091 76.636 1.00 21.87 116 GLY B C 1
ATOM 2184 O O . GLY B 1 116 ? 184.128 46.306 76.701 1.00 21.16 116 GLY B O 1
ATOM 2185 N N . ALA B 1 117 ? 181.996 47.069 76.579 1.00 17.86 117 ALA B N 1
ATOM 2186 C CA . ALA B 1 117 ? 182.400 48.484 76.609 1.00 21.79 117 ALA B CA 1
ATOM 2187 C C . ALA B 1 117 ? 183.020 48.911 77.946 1.00 25.15 117 ALA B C 1
ATOM 2188 O O . ALA B 1 117 ? 183.706 49.949 78.011 1.00 21.71 117 ALA B O 1
ATOM 2190 N N . LYS B 1 118 ? 182.769 48.118 79.000 1.00 23.96 118 LYS B N 1
ATOM 2191 C CA . LYS B 1 118 ? 183.172 48.464 80.374 1.00 22.80 118 LYS B CA 1
ATOM 2192 C C . LYS B 1 118 ? 184.392 47.675 80.884 1.00 23.79 118 LYS B C 1
ATOM 2193 O O . LYS B 1 118 ? 184.905 47.938 81.972 1.00 30.29 118 LYS B O 1
ATOM 2199 N N . LEU B 1 119 ? 184.843 46.708 80.098 1.00 23.02 119 LEU B N 1
ATOM 2200 C CA . LEU B 1 119 ? 186.018 45.914 80.420 1.00 24.69 119 LEU B CA 1
ATOM 2201 C C . LEU B 1 119 ? 187.279 46.746 80.742 1.00 29.28 119 LEU B C 1
ATOM 2202 O O . LEU B 1 119 ? 187.409 47.914 80.330 1.00 27.44 119 LEU B O 1
ATOM 2207 N N . GLU B 1 120 ? 188.204 46.132 81.476 1.00 26.36 120 GLU B N 1
ATOM 2208 C CA . GLU B 1 120 ? 189.405 46.821 81.923 1.00 31.53 120 GLU B CA 1
ATOM 2209 C C . GLU B 1 120 ? 190.555 46.426 81.022 1.00 29.56 120 GLU B C 1
ATOM 2210 O O . GLU B 1 120 ? 190.574 45.303 80.510 1.00 25.64 120 GLU B O 1
ATOM 2216 N N . PRO B 1 121 ? 191.517 47.346 80.821 1.00 32.35 121 PRO B N 1
ATOM 2217 C CA . PRO B 1 121 ? 192.712 46.991 80.043 1.00 32.11 121 PRO B CA 1
ATOM 2218 C C . PRO B 1 121 ? 193.377 45.757 80.665 1.00 33.27 121 PRO B C 1
ATOM 2219 O O . PRO B 1 121 ? 193.572 45.750 81.892 1.00 35.76 121 PRO B O 1
ATOM 2223 N N . SER B 1 122 ? 193.685 44.737 79.859 1.00 31.43 122 SER B N 1
ATOM 2224 C CA . SER B 1 122 ? 194.357 43.534 80.361 1.00 30.38 122 SER B CA 1
ATOM 2225 C C . SER B 1 122 ? 195.860 43.632 80.118 1.00 34.10 122 SER B C 1
ATOM 2226 O O . SER B 1 122 ? 196.654 42.941 80.763 1.00 32.68 122 SER B O 1
ATOM 2229 N N . PHE B 1 123 ? 196.241 44.469 79.157 1.00 31.52 123 PHE B N 1
ATOM 2230 C CA . PHE B 1 123 ? 197.652 44.778 78.930 1.00 37.15 123 PHE B CA 1
ATOM 2231 C C . PHE B 1 123 ? 197.892 46.282 78.924 1.00 35.07 123 PHE B C 1
ATOM 2232 O O . PHE B 1 123 ? 196.949 47.073 78.869 1.00 31.87 123 PHE B O 1
ATOM 2240 N N . GLU B 1 124 ? 199.161 46.664 78.975 1.00 44.30 124 GLU B N 1
ATOM 2241 C CA . GLU B 1 124 ? 199.547 48.025 79.354 1.00 45.75 124 GLU B CA 1
ATOM 2242 C C . GLU B 1 124 ? 198.812 49.159 78.641 1.00 44.28 124 GLU B C 1
ATOM 2243 O O . GLU B 1 124 ? 198.101 49.953 79.281 1.00 47.40 124 GLU B O 1
ATOM 2249 N N . GLY B 1 125 ? 198.963 49.239 77.327 1.00 36.82 125 GLY B N 1
ATOM 2250 C CA . GLY B 1 125 ? 198.352 50.345 76.606 1.00 40.83 125 GLY B CA 1
ATOM 2251 C C . GLY B 1 12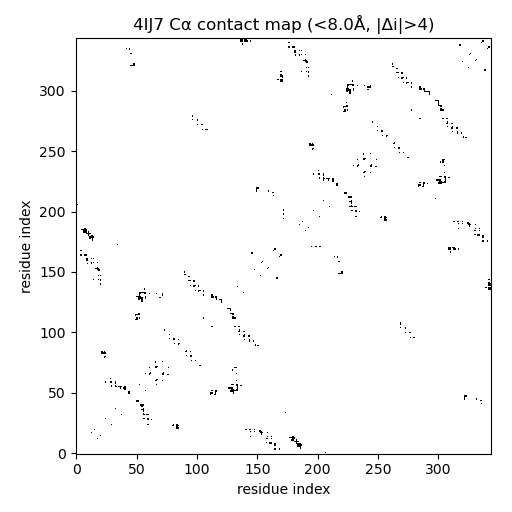5 ? 197.033 50.012 75.929 1.00 34.51 125 GLY B C 1
ATOM 2252 O O . GLY B 1 125 ? 196.586 50.742 75.035 1.00 34.28 125 GLY B O 1
ATOM 2253 N N . GLU B 1 126 ? 196.417 48.904 76.339 1.00 33.92 126 GLU B N 1
ATOM 2254 C CA . GLU B 1 126 ? 195.182 48.456 75.709 1.00 27.78 126 GLU B CA 1
ATOM 2255 C C . GLU B 1 126 ? 194.107 49.529 75.850 1.00 23.99 126 GLU B C 1
ATOM 2256 O O . GLU B 1 126 ? 193.878 50.051 76.950 1.00 21.65 126 GLU B O 1
ATOM 2262 N N . LYS B 1 127 ? 193.488 49.874 74.719 1.00 24.58 127 LYS B N 1
ATOM 2263 C CA . LYS B 1 127 ? 192.394 50.837 74.664 1.00 20.97 127 LYS B CA 1
ATOM 2264 C C . LYS B 1 127 ? 191.083 50.057 74.622 1.00 24.27 127 LYS B C 1
ATOM 2265 O O . LYS B 1 127 ? 190.942 49.099 73.844 1.00 21.31 127 LYS B O 1
ATOM 2271 N N . ILE B 1 128 ? 190.132 50.431 75.474 1.00 25.31 128 ILE B N 1
ATOM 2272 C CA . ILE B 1 128 ? 188.857 49.711 75.529 1.00 25.87 128 ILE B CA 1
ATOM 2273 C C . ILE B 1 128 ? 187.829 50.466 74.711 1.00 25.41 128 ILE B C 1
ATOM 2274 O O . ILE B 1 128 ? 187.425 51.568 75.093 1.00 26.96 128 ILE B O 1
ATOM 2279 N N . CYS B 1 129 ? 187.404 49.878 73.594 1.00 22.25 129 CYS B N 1
ATOM 2280 C CA . CYS B 1 129 ? 186.433 50.535 72.738 1.00 21.92 129 CYS B CA 1
ATOM 2281 C C . CYS B 1 129 ? 185.034 49.936 72.894 1.00 23.08 129 CYS B C 1
ATOM 2282 O O . CYS B 1 129 ? 184.868 48.762 73.259 1.00 19.46 129 CYS B O 1
ATOM 2285 N N . HIS B 1 130 ? 184.028 50.754 72.618 1.00 23.08 130 HIS B N 1
ATOM 2286 C CA . HIS B 1 130 ? 182.665 50.259 72.572 1.00 22.94 130 HIS B CA 1
ATOM 2287 C C . HIS B 1 130 ? 182.529 49.273 71.415 1.00 21.61 130 HIS B C 1
ATOM 2288 O O . HIS B 1 130 ? 182.955 49.561 70.290 1.00 23.22 130 HIS B O 1
ATOM 2295 N N . PRO B 1 131 ? 181.965 48.093 71.693 1.00 19.59 131 PRO B N 1
ATOM 2296 C CA . PRO B 1 131 ? 181.876 47.070 70.649 1.00 18.21 131 PRO B CA 1
ATOM 2297 C C . PRO B 1 131 ? 180.821 47.337 69.566 1.00 17.93 131 PRO B C 1
ATOM 2298 O O . PRO B 1 131 ? 180.834 46.618 68.558 1.00 19.01 131 PRO B O 1
ATOM 2302 N N . ILE B 1 132 ? 179.946 48.326 69.742 1.00 18.99 132 ILE B N 1
ATOM 2303 C CA . ILE B 1 132 ? 178.874 48.576 68.763 1.00 18.43 132 ILE B CA 1
ATOM 2304 C C . ILE B 1 132 ? 179.387 48.791 67.336 1.00 20.89 132 ILE B C 1
ATOM 2305 O O . ILE B 1 132 ? 178.787 48.292 66.385 1.00 22.32 132 ILE B O 1
ATOM 2310 N N . SER B 1 133 ? 180.509 49.499 67.181 1.00 19.36 133 SER B N 1
ATOM 2311 C CA . SER B 1 133 ? 180.989 49.857 65.842 1.00 19.91 133 SER B CA 1
ATOM 2312 C C . SER B 1 133 ? 181.547 48.642 65.110 1.00 19.42 133 SER B C 1
ATOM 2313 O O . SER B 1 133 ? 181.294 48.459 63.916 1.00 20.90 133 SER B O 1
ATOM 2316 N N . GLY B 1 134 ? 182.305 47.816 65.828 1.00 17.22 134 GLY B N 1
ATOM 2317 C CA . GLY B 1 134 ? 182.780 46.554 65.296 1.00 18.30 134 GLY B CA 1
ATOM 2318 C C . GLY B 1 134 ? 181.636 45.609 64.959 1.00 22.34 134 GLY B C 1
ATOM 2319 O O . GLY B 1 134 ? 181.653 44.920 63.939 1.00 20.70 134 GLY B O 1
ATOM 2320 N N . THR B 1 135 ? 180.623 45.571 65.818 1.00 23.68 135 THR B N 1
ATOM 2321 C CA . THR B 1 135 ? 179.465 44.715 65.552 1.00 24.91 135 THR B CA 1
ATOM 2322 C C . THR B 1 135 ? 178.827 45.059 64.184 1.00 20.22 135 THR B C 1
ATOM 2323 O O . THR B 1 135 ? 178.616 44.184 63.344 1.00 18.41 135 THR B O 1
ATOM 2327 N N . ILE B 1 136 ? 178.541 46.336 63.969 1.00 19.13 136 ILE B N 1
ATOM 2328 C CA . ILE B 1 136 ? 177.908 46.786 62.737 1.00 18.42 136 ILE B CA 1
ATOM 2329 C C . ILE B 1 136 ? 178.806 46.554 61.510 1.00 19.40 136 ILE B C 1
ATOM 2330 O O . ILE B 1 136 ? 178.376 45.915 60.549 1.00 18.99 136 ILE B O 1
ATOM 2335 N N . LEU B 1 137 ? 180.048 47.054 61.541 1.00 20.97 137 LEU B N 1
ATOM 2336 C CA . LEU B 1 137 ? 180.951 46.939 60.377 1.00 21.19 137 LEU B CA 1
ATOM 2337 C C . LEU B 1 137 ? 181.352 45.521 59.966 1.00 20.22 137 LEU B C 1
ATOM 2338 O O . LEU B 1 137 ? 181.543 45.276 58.768 1.00 22.22 137 LEU B O 1
ATOM 2343 N N . ARG B 1 138 ? 181.511 44.607 60.931 1.00 19.47 138 ARG B N 1
ATOM 2344 C CA . ARG B 1 138 ? 181.704 43.189 60.608 1.00 20.18 138 ARG B CA 1
ATOM 2345 C C . ARG B 1 138 ? 180.430 42.600 60.020 1.00 19.83 138 ARG B C 1
ATOM 2346 O O . ARG B 1 138 ? 180.459 41.934 58.979 1.00 18.27 138 ARG B O 1
ATOM 2354 N N . CYS B 1 139 ? 179.316 42.816 60.715 1.00 17.94 139 CYS B N 1
ATOM 2355 C CA . CYS B 1 139 ? 178.018 42.317 60.254 1.00 17.53 139 CYS B CA 1
ATOM 2356 C C . CYS B 1 139 ? 177.755 42.698 58.801 1.00 17.67 139 CYS B C 1
ATOM 2357 O O . CYS B 1 139 ? 177.514 41.818 57.969 1.00 17.80 139 CYS B O 1
ATOM 2360 N N . MET B 1 140 ? 177.831 44.002 58.496 1.00 17.38 140 MET B N 1
ATOM 2361 C CA . MET B 1 140 ? 177.662 44.513 57.121 1.00 18.96 140 MET B CA 1
ATOM 2362 C C . MET B 1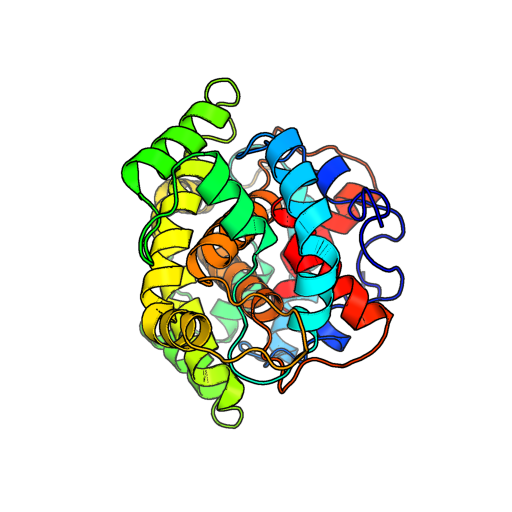 140 ? 178.519 43.792 56.067 1.00 20.69 140 MET B C 1
ATOM 2363 O O . MET B 1 140 ? 177.996 43.328 55.047 1.00 20.28 140 MET B O 1
ATOM 2368 N N . GLY B 1 141 ? 179.827 43.704 56.304 1.00 18.51 141 GLY B N 1
ATOM 2369 C CA . GLY B 1 141 ? 180.719 43.107 55.325 1.00 19.94 141 GLY B CA 1
ATOM 2370 C C . GLY B 1 141 ? 180.444 41.626 55.174 1.00 24.31 141 GLY B C 1
ATOM 2371 O O . GLY B 1 141 ? 180.548 41.077 54.063 1.00 22.60 141 GLY B O 1
ATOM 2372 N N . MET B 1 142 ? 180.070 40.975 56.283 1.00 21.64 142 MET B N 1
ATOM 2373 C CA . MET B 1 142 ? 179.739 39.551 56.231 1.00 23.54 142 MET B CA 1
ATOM 2374 C C . MET B 1 142 ? 178.425 39.277 55.495 1.00 23.51 142 MET B C 1
ATOM 2375 O O . MET B 1 142 ? 178.357 38.353 54.666 1.00 23.14 142 MET B O 1
ATOM 2380 N N . MET B 1 143 ? 177.398 40.084 55.780 1.00 18.60 143 MET B N 1
ATOM 2381 C CA . MET B 1 143 ? 176.129 39.977 55.067 1.00 20.86 143 MET B CA 1
ATOM 2382 C C . MET B 1 143 ? 176.355 40.220 53.579 1.00 22.75 143 MET B C 1
ATOM 2383 O O . MET B 1 143 ? 175.781 39.532 52.734 1.00 18.70 143 MET B O 1
ATOM 2388 N N . MET B 1 144 ? 177.194 41.204 53.260 1.00 22.97 144 MET B N 1
ATOM 2389 C CA . MET B 1 144 ? 177.388 41.578 51.862 1.00 25.76 144 MET B CA 1
ATOM 2390 C C . MET B 1 144 ? 178.123 40.501 51.058 1.00 24.09 144 MET B C 1
ATOM 2391 O O . MET B 1 144 ? 177.663 40.133 49.976 1.00 24.30 144 MET B O 1
ATOM 2396 N N . PHE B 1 145 ? 179.235 39.980 51.577 1.00 24.39 145 PHE B N 1
ATOM 2397 C CA . PHE B 1 145 ? 179.897 38.853 50.912 1.00 27.16 145 PHE B CA 1
ATOM 2398 C C . PHE B 1 145 ? 178.921 37.667 50.753 1.00 26.00 145 PHE B C 1
ATOM 2399 O O . PHE B 1 145 ? 178.607 37.234 49.639 1.00 25.58 145 PHE B O 1
ATOM 2407 N N . ALA B 1 146 ? 178.418 37.172 51.877 1.00 22.09 146 ALA B N 1
ATOM 2408 C CA . ALA B 1 146 ? 177.532 36.013 51.888 1.00 26.78 146 ALA B CA 1
ATOM 2409 C C . ALA B 1 146 ? 176.313 36.106 50.951 1.00 24.47 146 ALA B C 1
ATOM 2410 O O . ALA B 1 146 ? 175.667 35.088 50.680 1.00 28.71 146 ALA B O 1
ATOM 2412 N N . GLN B 1 147 ? 175.988 37.304 50.470 1.00 17.93 147 GLN B N 1
ATOM 2413 C CA . GLN B 1 147 ? 174.883 37.450 49.522 1.00 22.61 147 GLN B CA 1
ATOM 2414 C C . GLN B 1 147 ? 175.267 38.219 48.248 1.00 26.62 147 GLN B C 1
ATOM 2415 O O . GLN B 1 147 ? 174.411 38.875 47.633 1.00 24.32 147 GLN B O 1
ATOM 2421 N N . CYS B 1 148 ? 176.542 38.147 47.865 1.00 23.08 148 CYS B N 1
ATOM 2422 C CA . CYS B 1 148 ? 177.033 38.812 46.660 1.00 29.79 148 CYS B CA 1
ATOM 2423 C C . CYS B 1 148 ? 176.124 38.491 45.459 1.00 30.14 148 CYS B C 1
ATOM 2424 O O . CYS B 1 148 ? 175.917 37.316 45.129 1.00 26.97 148 CYS B O 1
ATOM 2427 N N . PRO B 1 149 ? 175.565 39.534 44.815 1.00 29.68 149 PRO B N 1
ATOM 2428 C CA . PRO B 1 149 ? 174.576 39.306 43.750 1.00 30.41 149 PRO B CA 1
ATOM 2429 C C . PRO B 1 149 ? 175.213 38.574 42.577 1.00 28.09 149 PRO B C 1
ATOM 2430 O O . PRO B 1 149 ? 176.362 38.879 42.223 1.00 27.08 149 PRO B O 1
ATOM 2434 N N . ALA B 1 150 ? 174.490 37.615 42.003 1.00 30.17 150 ALA B N 1
ATOM 2435 C CA . ALA B 1 150 ? 175.013 36.790 40.911 1.00 34.04 150 ALA B CA 1
ATOM 2436 C C . ALA B 1 150 ? 175.547 37.661 39.784 1.00 34.26 150 ALA B C 1
ATOM 2437 O O . ALA B 1 150 ? 176.621 37.399 39.232 1.00 31.85 150 ALA B O 1
ATOM 2439 N N . SER B 1 151 ? 174.779 38.700 39.462 1.00 31.39 151 SER B N 1
ATOM 2440 C CA . SER B 1 151 ? 175.123 39.631 38.389 1.00 35.89 151 SER B CA 1
ATOM 2441 C C . SER B 1 151 ? 176.500 40.312 38.498 1.00 33.20 151 SER B C 1
ATOM 2442 O O . SER B 1 151 ? 176.974 40.841 37.493 1.00 37.72 151 SER B O 1
ATOM 2445 N N . VAL B 1 152 ? 177.142 40.303 39.678 1.00 32.85 152 VAL B N 1
ATOM 2446 C CA . VAL B 1 152 ? 178.465 40.965 39.832 1.00 29.28 152 VAL B CA 1
ATOM 2447 C C . VAL B 1 152 ? 179.606 40.048 40.268 1.00 31.02 152 VAL B C 1
ATOM 2448 O O . VAL B 1 152 ? 180.744 40.491 40.410 1.00 32.67 152 VAL B O 1
ATOM 2452 N N . PHE B 1 153 ? 179.302 38.771 40.465 1.00 31.88 153 PHE B N 1
ATOM 2453 C CA . PHE B 1 153 ? 180.285 37.796 40.923 1.00 30.71 153 PHE B CA 1
ATOM 2454 C C . PHE B 1 153 ? 181.249 37.435 39.790 1.00 37.99 153 PHE B C 1
ATOM 2455 O O . PHE B 1 153 ? 180.815 37.114 38.673 1.00 40.66 153 PHE B O 1
ATOM 2463 N N . ASN B 1 154 ? 182.552 37.500 40.070 1.00 35.50 154 ASN B N 1
ATOM 2464 C CA . ASN B 1 154 ? 183.568 37.173 39.067 1.00 41.86 154 ASN B CA 1
ATOM 2465 C C . ASN B 1 154 ? 183.740 35.671 38.931 1.00 43.26 154 ASN B C 1
ATOM 2466 O O . ASN B 1 154 ? 184.104 34.993 39.888 1.00 48.18 154 ASN B O 1
ATOM 2471 N N . VAL B 1 155 ? 183.481 35.161 37.732 1.00 41.45 155 VAL B N 1
ATOM 2472 C CA . VAL B 1 155 ? 183.418 33.722 37.513 1.00 42.40 155 VAL B CA 1
ATOM 2473 C C . VAL B 1 155 ? 184.715 33.094 36.998 1.00 44.34 155 VAL B C 1
ATOM 2474 O O . VAL B 1 155 ? 185.183 33.385 35.897 1.00 48.15 155 VAL B O 1
ATOM 2478 N N . ASN B 1 156 ? 185.301 32.241 37.825 1.00 46.95 156 ASN B N 1
ATOM 2479 C CA . ASN B 1 156 ? 186.349 31.338 37.388 1.00 49.66 156 ASN B CA 1
ATOM 2480 C C . ASN B 1 156 ? 186.244 30.129 38.288 1.00 51.88 156 ASN B C 1
ATOM 2481 O O . ASN B 1 156 ? 185.380 30.089 39.172 1.00 49.72 156 ASN B O 1
ATOM 2486 N N . GLU B 1 157 ? 187.114 29.149 38.067 1.00 51.50 157 GLU B N 1
ATOM 2487 C CA . GLU B 1 157 ? 187.093 27.924 38.854 1.00 50.90 157 GLU B CA 1
ATOM 2488 C C . GLU B 1 157 ? 187.192 28.208 40.352 1.00 52.40 157 GLU B C 1
ATOM 2489 O O . GLU B 1 157 ? 186.318 27.798 41.112 1.00 53.39 157 GLU B O 1
ATOM 2495 N N . ASN B 1 158 ? 188.233 28.924 40.770 1.00 49.67 158 ASN B N 1
ATOM 2496 C CA . ASN B 1 158 ? 188.463 29.167 42.194 1.00 50.18 158 ASN B CA 1
ATOM 2497 C C . ASN B 1 158 ? 187.355 29.958 42.882 1.00 46.92 158 ASN B C 1
ATOM 2498 O O . ASN B 1 158 ? 187.051 29.713 44.049 1.00 47.82 158 ASN B O 1
ATOM 2503 N N . CYS B 1 159 ? 186.771 30.913 42.164 1.00 44.97 159 CYS B N 1
ATOM 2504 C CA . CYS B 1 159 ? 185.697 31.736 42.712 1.00 44.68 159 CYS B CA 1
ATOM 2505 C C . CYS B 1 159 ? 184.402 30.949 42.786 1.00 41.76 159 CYS B C 1
ATOM 2506 O O . CYS B 1 159 ? 183.518 31.254 43.590 1.00 40.84 159 CYS B O 1
ATOM 2509 N N . ASN B 1 160 ? 184.287 29.943 41.931 1.00 40.90 160 ASN B N 1
ATOM 2510 C CA . ASN B 1 160 ? 183.135 29.066 41.977 1.00 40.87 160 ASN B CA 1
ATOM 2511 C C . ASN B 1 160 ? 183.269 28.023 43.084 1.00 38.74 160 ASN B C 1
ATOM 2512 O O . ASN B 1 160 ? 182.297 27.709 43.765 1.00 36.89 160 ASN B O 1
ATOM 2517 N N . LYS B 1 161 ? 184.471 27.497 43.273 1.00 38.64 161 LYS B N 1
ATOM 2518 C CA . LYS B 1 161 ? 184.717 26.566 44.367 1.00 41.66 161 LYS B CA 1
ATOM 2519 C C . LYS B 1 161 ? 184.497 27.306 45.689 1.00 42.22 161 LYS B C 1
ATOM 2520 O O . LYS B 1 161 ? 183.932 26.755 46.641 1.00 39.14 161 LYS B O 1
ATOM 2526 N N . LEU B 1 162 ? 184.930 28.567 45.732 1.00 41.71 162 LEU B N 1
ATOM 2527 C CA . LEU B 1 162 ? 184.748 29.405 46.917 1.00 41.22 162 LEU B CA 1
ATOM 2528 C C . LEU B 1 162 ? 183.265 29.600 47.241 1.00 39.24 162 LEU B C 1
ATOM 2529 O O . LEU B 1 162 ? 182.848 29.429 48.391 1.00 38.62 162 LEU B O 1
ATOM 2534 N N . ARG B 1 163 ? 182.475 29.942 46.225 1.00 34.57 163 ARG B N 1
ATOM 2535 C CA . ARG B 1 163 ? 181.052 30.190 46.416 1.00 34.95 163 ARG B CA 1
ATOM 2536 C C . ARG B 1 163 ? 180.306 28.930 46.848 1.00 35.64 163 ARG B C 1
ATOM 2537 O O . ARG B 1 163 ? 179.360 29.011 47.630 1.00 34.76 163 ARG B O 1
ATOM 2545 N N . GLU B 1 164 ? 180.740 27.777 46.333 1.00 37.16 164 GLU B N 1
ATOM 2546 C CA . GLU B 1 164 ? 180.165 26.478 46.684 1.00 35.54 164 GLU B CA 1
ATOM 2547 C C . GLU B 1 164 ? 180.448 26.195 48.150 1.00 34.05 164 GLU B C 1
ATOM 2548 O O . GLU B 1 164 ? 179.595 25.691 48.891 1.00 32.19 164 GLU B O 1
ATOM 2554 N N . TYR B 1 165 ? 181.669 26.515 48.560 1.00 38.07 165 TYR B N 1
ATOM 2555 C CA . TYR B 1 165 ? 182.058 26.377 49.948 1.00 38.06 165 TYR B CA 1
ATOM 2556 C C . TYR B 1 165 ? 181.192 27.267 50.834 1.00 37.13 165 TYR B C 1
ATOM 2557 O O . TYR B 1 165 ? 180.589 26.794 51.798 1.00 33.05 165 TYR B O 1
ATOM 2566 N N . GLY B 1 166 ? 181.137 28.556 50.494 1.00 36.40 166 GLY B N 1
ATOM 2567 C CA . GLY B 1 166 ? 180.454 29.543 51.313 1.00 35.90 166 GLY B CA 1
ATOM 2568 C C . GLY B 1 166 ? 178.960 29.303 51.444 1.00 34.27 166 GLY B C 1
ATOM 2569 O O . GLY B 1 166 ? 178.329 29.718 52.404 1.00 36.04 166 GLY B O 1
ATOM 2570 N N . SER B 1 167 ? 178.374 28.619 50.481 1.00 32.88 167 SER B N 1
ATOM 2571 C CA . SER B 1 167 ? 176.937 28.499 50.493 1.00 31.47 167 SER B CA 1
ATOM 2572 C C . SER B 1 167 ? 176.492 27.150 51.065 1.00 33.69 167 SER B C 1
ATOM 2573 O O . SER B 1 167 ? 175.404 27.038 51.628 1.00 33.57 167 SER B O 1
ATOM 2576 N N . ILE B 1 168 ? 177.341 26.128 50.943 1.00 32.60 168 ILE B N 1
ATOM 2577 C CA . ILE B 1 168 ? 176.975 24.788 51.392 1.00 31.16 168 ILE B CA 1
ATOM 2578 C C . ILE B 1 168 ? 177.584 24.411 52.747 1.00 33.36 168 ILE B C 1
ATOM 2579 O O . ILE B 1 168 ? 176.898 23.901 53.640 1.00 26.33 168 ILE B O 1
ATOM 2584 N N . CYS B 1 169 ? 178.878 24.658 52.889 1.00 31.99 169 CYS B N 1
ATOM 2585 C CA . CYS B 1 169 ? 179.595 24.228 54.069 1.00 30.69 169 CYS B CA 1
ATOM 2586 C C . CYS B 1 169 ? 179.085 24.769 55.409 1.00 29.09 169 CYS B C 1
ATOM 2587 O O . CYS B 1 169 ? 179.082 24.024 56.387 1.00 32.00 169 CYS B O 1
ATOM 2590 N N . PRO B 1 170 ? 178.637 26.040 55.463 1.00 29.80 170 PRO B N 1
ATOM 2591 C CA . PRO B 1 170 ? 178.154 26.468 56.782 1.00 28.09 170 PRO B CA 1
ATOM 2592 C C . PRO B 1 170 ? 176.896 25.717 57.234 1.00 25.92 170 PRO B C 1
ATOM 2593 O O . PRO B 1 170 ? 176.548 25.809 58.402 1.00 23.56 170 PRO B O 1
ATOM 2597 N N . MET B 1 171 ? 176.223 24.979 56.362 1.00 25.18 171 MET B N 1
ATOM 2598 C CA . MET B 1 171 ? 175.022 24.281 56.843 1.00 27.42 171 MET B CA 1
ATOM 2599 C C . MET B 1 171 ? 175.180 22.787 57.109 1.00 31.70 171 MET B C 1
ATOM 2600 O O . MET B 1 171 ? 174.204 22.128 57.468 1.00 30.84 171 MET B O 1
ATOM 2605 N N . ILE B 1 172 ? 176.396 22.253 56.966 1.00 30.33 172 ILE B N 1
ATOM 2606 C CA . ILE B 1 172 ? 176.614 20.812 57.180 1.00 33.24 172 ILE B CA 1
ATOM 2607 C C . ILE B 1 172 ? 177.741 20.544 58.175 1.00 39.43 172 ILE B C 1
ATOM 2608 O O . ILE B 1 172 ? 177.805 21.185 59.232 1.00 44.09 172 ILE B O 1
#

InterPro domains:
  IPR052295 Odorant-binding protein [PTHR21066] (9-199)
  IPR054577 OBP47-like domain [PF22651] (50-193)